Protein AF-A0A8H5D619-F1 (afdb_monomer_lite)

Sequence (284 aa):
MLYKNPACLYEPLKQSKYKNLRVGWSLVTMVLTPLPVLSTTTANYVSLPPHPTNDPPEPIDIAKCHKFIRNLEKEFNNMRAPEADLGEALVYEAKLTAAAIGGQAPNVTQAIVQQVMNAINQNMRGFEERIGERIIESERRTGERIGRLEGRVGGIEERIGERISRVERRITVIEGKVNEIQGDIRSLKDSMFQTERTAAALYNKAQGDGPEVRLKVVRFPDGGDPTAPPHNLPPLISLETIRGLNDRDKQSYVANYYPDAPRPPVLERDKLIAQAIGAPPYSL

Structure (mmCIF, N/CA/C/O backbone):
data_AF-A0A8H5D619-F1
#
_entry.id   AF-A0A8H5D619-F1
#
loop_
_atom_site.group_PDB
_atom_site.id
_atom_site.type_symbol
_atom_site.label_atom_id
_atom_site.label_alt_id
_atom_site.label_comp_id
_atom_site.label_asym_id
_atom_site.label_entity_id
_atom_site.label_seq_id
_atom_site.pdbx_PDB_ins_code
_atom_site.Cartn_x
_atom_site.Cartn_y
_atom_site.Cartn_z
_atom_site.occupancy
_atom_site.B_iso_or_equiv
_atom_site.auth_seq_id
_atom_site.auth_comp_id
_atom_site.auth_asym_id
_atom_site.auth_atom_id
_atom_site.pdbx_PDB_model_num
ATOM 1 N N . MET A 1 1 ? 19.836 2.844 -6.318 1.00 43.72 1 MET A N 1
ATOM 2 C CA . MET A 1 1 ? 20.421 2.049 -7.419 1.00 43.72 1 MET A CA 1
ATOM 3 C C . MET A 1 1 ? 21.098 3.013 -8.375 1.00 43.72 1 MET A C 1
ATOM 5 O O . MET A 1 1 ? 20.430 3.869 -8.934 1.00 43.72 1 MET A O 1
ATOM 9 N N . LEU A 1 2 ? 22.427 2.951 -8.442 1.00 38.75 2 LEU A N 1
ATOM 10 C CA . LEU A 1 2 ? 23.280 3.868 -9.197 1.00 38.75 2 LEU A CA 1
ATOM 11 C C . LEU A 1 2 ? 23.309 3.449 -10.672 1.00 38.75 2 LEU A C 1
ATOM 13 O O . LEU A 1 2 ? 23.833 2.382 -10.989 1.00 38.75 2 LEU A O 1
ATOM 17 N N . TYR A 1 3 ? 22.773 4.281 -11.565 1.00 36.47 3 TYR A N 1
ATOM 18 C CA . TYR A 1 3 ? 22.974 4.127 -13.005 1.00 36.47 3 TYR A CA 1
ATOM 19 C C . TYR A 1 3 ? 24.393 4.590 -13.357 1.00 36.47 3 TYR A C 1
ATOM 21 O O . TYR A 1 3 ? 24.690 5.784 -13.371 1.00 36.47 3 TYR A O 1
ATOM 29 N N . LYS A 1 4 ? 25.290 3.631 -13.611 1.00 44.50 4 LYS A N 1
ATOM 30 C CA . LYS A 1 4 ? 26.581 3.889 -14.256 1.00 44.50 4 LYS A CA 1
ATOM 31 C C . LYS A 1 4 ? 26.340 4.098 -15.749 1.00 44.50 4 LYS A C 1
ATOM 33 O O . LYS A 1 4 ? 25.863 3.202 -16.434 1.00 44.50 4 LYS A O 1
ATOM 38 N N . ASN A 1 5 ? 26.680 5.294 -16.205 1.00 44.03 5 ASN A N 1
ATOM 39 C CA . ASN A 1 5 ? 26.682 5.737 -17.591 1.00 44.03 5 ASN A CA 1
ATOM 40 C C . ASN A 1 5 ? 27.826 5.049 -18.371 1.00 44.03 5 ASN A C 1
ATOM 42 O O . ASN A 1 5 ? 28.980 5.204 -17.960 1.00 44.03 5 ASN A O 1
ATOM 46 N N . PRO A 1 6 ? 27.568 4.295 -19.457 1.00 59.91 6 PRO A N 1
ATOM 47 C CA . PRO A 1 6 ? 28.617 3.756 -20.306 1.00 59.91 6 PRO A CA 1
ATOM 48 C C . PRO A 1 6 ? 28.542 4.398 -21.695 1.00 59.91 6 PRO A C 1
ATOM 50 O O . PRO A 1 6 ? 27.700 4.000 -22.488 1.00 59.91 6 PRO A O 1
ATOM 53 N N . ALA A 1 7 ? 29.413 5.363 -21.999 1.00 43.16 7 ALA A N 1
ATOM 54 C CA . ALA A 1 7 ? 29.982 5.562 -23.342 1.00 43.16 7 ALA A CA 1
ATOM 55 C C . ALA A 1 7 ? 30.704 6.907 -23.451 1.00 43.16 7 ALA A C 1
ATOM 57 O O . ALA A 1 7 ? 30.120 7.958 -23.214 1.00 43.16 7 ALA A O 1
ATOM 58 N N . CYS A 1 8 ? 31.971 6.848 -23.859 1.00 40.03 8 CYS A N 1
ATOM 59 C CA . CYS A 1 8 ? 32.469 7.489 -25.081 1.00 40.03 8 CYS A CA 1
ATOM 60 C C . CYS A 1 8 ? 33.979 7.229 -25.167 1.00 40.03 8 CYS A C 1
ATOM 62 O O . CYS A 1 8 ? 34.799 8.082 -24.843 1.00 40.03 8 CYS A O 1
ATOM 64 N N . LEU A 1 9 ? 34.347 6.013 -25.579 1.00 38.38 9 LEU A N 1
ATOM 65 C CA . LEU A 1 9 ? 35.696 5.717 -26.058 1.00 38.38 9 LEU A CA 1
ATOM 66 C C . LEU A 1 9 ? 35.708 5.970 -27.568 1.00 38.38 9 LEU A C 1
ATOM 68 O O . LEU A 1 9 ? 35.460 5.068 -28.361 1.00 38.38 9 LEU A O 1
ATOM 72 N N . TYR A 1 10 ? 35.937 7.224 -27.949 1.00 38.81 10 TYR A N 1
ATOM 73 C CA . TYR A 1 10 ? 36.364 7.579 -29.300 1.00 38.81 10 TYR A CA 1
ATOM 74 C C . TYR A 1 10 ? 37.896 7.608 -29.285 1.00 38.81 10 TYR A C 1
ATOM 76 O O . TYR A 1 10 ? 38.501 8.578 -28.830 1.00 38.81 10 TYR A O 1
ATOM 84 N N . GLU A 1 11 ? 38.535 6.529 -29.733 1.00 40.50 11 GLU A N 1
ATOM 85 C CA . GLU A 1 11 ? 39.957 6.570 -30.075 1.00 40.50 11 GLU A CA 1
ATOM 86 C C . GLU A 1 11 ? 40.115 7.213 -31.462 1.00 40.50 11 GLU A C 1
ATOM 88 O O . GLU A 1 11 ? 39.504 6.748 -32.427 1.00 40.50 11 GLU A O 1
ATOM 93 N N . PRO A 1 12 ? 40.926 8.274 -31.614 1.00 41.91 12 PRO A N 1
ATOM 94 C CA . PRO A 1 12 ? 41.220 8.821 -32.926 1.00 41.91 12 PRO A CA 1
ATOM 95 C C . PRO A 1 12 ? 42.150 7.866 -33.681 1.00 41.91 12 PRO A C 1
ATOM 97 O O . PRO A 1 12 ? 43.283 7.605 -33.264 1.00 41.91 12 PRO A O 1
ATOM 100 N N . LEU A 1 13 ? 41.680 7.370 -34.827 1.00 40.53 13 LEU A N 1
ATOM 101 C CA . LEU A 1 13 ? 42.497 6.643 -35.795 1.00 40.53 13 LEU A CA 1
ATOM 102 C C . LEU A 1 13 ? 43.698 7.509 -36.196 1.00 40.53 13 LEU A C 1
ATOM 104 O O . LEU A 1 13 ? 43.568 8.539 -36.860 1.00 40.53 13 LEU A O 1
ATOM 108 N N . LYS A 1 14 ? 44.891 7.081 -35.775 1.00 43.88 14 LYS A N 1
ATOM 109 C CA . LYS A 1 14 ? 46.164 7.691 -36.160 1.00 43.88 14 LYS A CA 1
ATOM 110 C C . LYS A 1 14 ? 46.314 7.610 -37.680 1.00 43.88 14 LYS A C 1
ATOM 112 O O . LYS A 1 14 ? 46.453 6.523 -38.236 1.00 43.88 14 LYS A O 1
ATOM 117 N N . GLN A 1 15 ? 46.335 8.770 -38.338 1.00 48.50 15 GLN A N 1
ATOM 118 C CA . GLN A 1 15 ? 46.753 8.924 -39.732 1.00 48.50 15 GLN A CA 1
ATOM 119 C C . GLN A 1 15 ? 48.199 8.427 -39.887 1.00 48.50 15 GLN A C 1
ATOM 121 O O . GLN A 1 15 ? 49.166 9.130 -39.589 1.00 48.50 15 GLN A O 1
ATOM 126 N N . SER A 1 16 ? 48.346 7.174 -40.313 1.00 44.38 16 SER A N 1
ATOM 127 C CA . SER A 1 16 ? 49.634 6.530 -40.540 1.00 44.38 16 SER A CA 1
ATOM 128 C C . SER A 1 16 ? 50.148 6.818 -41.951 1.00 44.38 16 SER A C 1
ATOM 130 O O . SER A 1 16 ? 49.548 6.421 -42.946 1.00 44.38 16 SER A O 1
ATOM 132 N N . LYS A 1 17 ? 51.273 7.541 -41.995 1.00 48.84 17 LYS A N 1
ATOM 133 C CA . LYS A 1 17 ? 52.429 7.394 -42.899 1.00 48.84 17 LYS A CA 1
ATOM 134 C C . LYS A 1 17 ? 52.212 6.619 -44.214 1.00 48.84 17 LYS A C 1
ATOM 136 O O . LYS A 1 17 ? 52.671 5.492 -44.343 1.00 48.84 17 LYS A O 1
ATOM 141 N N . TYR A 1 18 ? 51.718 7.292 -45.249 1.00 43.34 18 TYR A N 1
ATOM 142 C CA . TYR A 1 18 ? 52.013 6.913 -46.639 1.00 43.34 18 TYR A CA 1
ATOM 143 C C . TYR A 1 18 ? 52.327 8.165 -47.459 1.00 43.34 18 TYR A C 1
ATOM 145 O O . TYR A 1 18 ? 51.541 8.623 -48.281 1.00 43.34 18 TYR A O 1
ATOM 153 N N . LYS A 1 19 ? 53.490 8.768 -47.200 1.00 49.69 19 LYS A N 1
ATOM 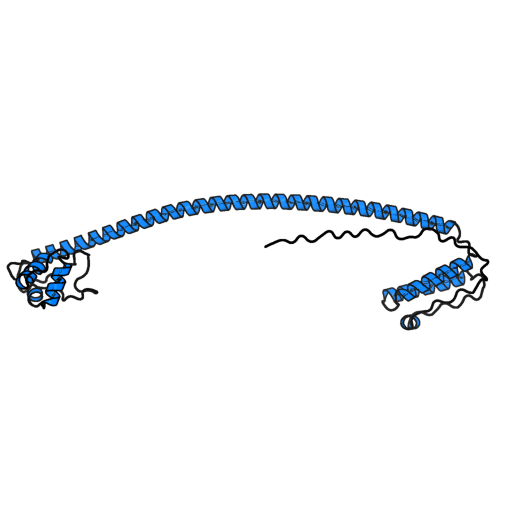154 C CA . LYS A 1 19 ? 54.107 9.724 -48.123 1.00 49.69 19 LYS A CA 1
ATOM 155 C C . LYS A 1 19 ? 55.402 9.104 -48.634 1.00 49.69 19 LYS A C 1
ATOM 157 O O . LYS A 1 19 ? 56.294 8.820 -47.842 1.00 49.69 19 LYS A O 1
ATOM 162 N N . ASN A 1 20 ? 55.468 8.969 -49.958 1.00 46.25 20 ASN A N 1
ATOM 163 C CA . ASN A 1 20 ? 56.636 8.658 -50.786 1.00 46.25 20 ASN A CA 1
ATOM 164 C C . ASN A 1 20 ? 56.963 7.168 -51.002 1.00 46.25 20 ASN A C 1
ATOM 166 O O . ASN A 1 20 ? 57.972 6.672 -50.514 1.00 46.25 20 ASN A O 1
ATOM 170 N N . LEU A 1 21 ? 56.193 6.496 -51.867 1.00 40.41 21 LEU A N 1
ATOM 171 C CA . LEU A 1 21 ? 56.759 5.469 -52.751 1.00 40.41 21 LEU A CA 1
ATOM 172 C C . LEU A 1 21 ? 56.908 6.066 -54.158 1.00 40.41 21 LEU A C 1
ATOM 174 O O . LEU A 1 21 ? 55.943 6.163 -54.912 1.00 40.41 21 LEU A O 1
ATOM 178 N N . ARG A 1 22 ? 58.128 6.487 -54.510 1.00 41.19 22 ARG A N 1
ATOM 179 C CA . ARG A 1 22 ? 58.529 6.644 -55.915 1.00 41.19 22 ARG A CA 1
ATOM 180 C C . ARG A 1 22 ? 58.837 5.248 -56.444 1.00 41.19 22 ARG A C 1
ATOM 182 O O . ARG A 1 22 ? 59.830 4.651 -56.043 1.00 41.19 22 ARG A O 1
ATOM 189 N N . VAL A 1 23 ? 57.986 4.739 -57.326 1.00 41.69 23 VAL A N 1
ATOM 190 C CA . VAL A 1 23 ? 58.235 3.487 -58.043 1.00 41.69 23 VAL A CA 1
ATOM 191 C C . VAL A 1 23 ? 59.214 3.803 -59.174 1.00 41.69 23 VAL A C 1
ATOM 193 O O . VAL A 1 23 ? 58.876 4.537 -60.100 1.00 41.69 23 VAL A O 1
ATOM 196 N N . GLY A 1 24 ? 60.454 3.326 -59.063 1.00 38.44 24 GLY A N 1
ATOM 197 C CA . GLY A 1 24 ? 61.413 3.343 -60.165 1.00 38.44 24 GLY A CA 1
ATOM 198 C C . GLY A 1 24 ? 61.039 2.256 -61.168 1.00 38.44 24 GLY A C 1
ATOM 199 O O . GLY A 1 24 ? 61.015 1.081 -60.814 1.00 38.44 24 GLY A O 1
ATOM 200 N N . TRP A 1 25 ? 60.724 2.642 -62.403 1.00 37.50 25 TRP A N 1
ATOM 201 C CA . TRP A 1 25 ? 60.449 1.710 -63.495 1.00 37.50 25 TRP A CA 1
ATOM 202 C C . TRP A 1 25 ? 61.791 1.249 -64.069 1.00 37.50 25 TRP A C 1
ATOM 204 O O . TRP A 1 25 ? 62.353 1.888 -64.954 1.00 37.50 25 TRP A O 1
ATOM 214 N N . SER A 1 26 ? 62.352 0.182 -63.500 1.00 38.41 26 SER A N 1
ATOM 215 C CA . SER A 1 26 ? 63.452 -0.550 -64.135 1.00 38.41 26 SER A CA 1
ATOM 216 C C . SER A 1 26 ? 62.879 -1.386 -65.283 1.00 38.41 26 SER A C 1
ATOM 218 O O . SER A 1 26 ? 61.757 -1.873 -65.164 1.00 38.41 26 SER A O 1
ATOM 220 N N . LEU A 1 27 ? 63.616 -1.546 -66.385 1.00 44.09 27 LEU A N 1
ATOM 221 C CA . LEU A 1 27 ? 63.239 -2.406 -67.514 1.00 44.09 27 LEU A CA 1
ATOM 222 C C . LEU A 1 27 ? 63.022 -3.845 -67.012 1.00 44.09 27 LEU A C 1
ATOM 224 O O . LEU A 1 27 ? 63.978 -4.579 -66.763 1.00 44.09 27 LEU A O 1
ATOM 228 N N . VAL A 1 28 ? 61.756 -4.217 -66.809 1.00 43.09 28 VAL A N 1
ATOM 229 C CA . VAL A 1 28 ? 61.340 -5.545 -66.354 1.00 43.09 28 VAL A CA 1
ATOM 230 C C . VAL A 1 28 ? 61.446 -6.501 -67.536 1.00 43.09 28 VAL A C 1
ATOM 232 O O . VAL A 1 28 ? 60.761 -6.342 -68.542 1.00 43.09 28 VAL A O 1
ATOM 235 N N . THR A 1 29 ? 62.308 -7.504 -67.406 1.00 49.28 29 THR A N 1
ATOM 236 C CA . THR A 1 29 ? 62.248 -8.726 -68.210 1.00 49.28 29 THR A CA 1
ATOM 237 C C . THR A 1 29 ? 60.855 -9.327 -68.010 1.00 49.28 29 THR A C 1
ATOM 239 O O . THR A 1 29 ? 60.492 -9.650 -66.880 1.00 49.28 29 THR A O 1
ATOM 242 N N . MET A 1 30 ? 60.041 -9.392 -69.069 1.00 48.78 30 MET A N 1
ATOM 243 C CA . MET A 1 30 ? 58.664 -9.896 -69.007 1.00 48.78 30 MET A CA 1
ATOM 244 C C . MET A 1 30 ? 58.676 -11.378 -68.615 1.00 48.78 30 MET A C 1
ATOM 246 O O . MET A 1 30 ? 59.002 -12.253 -69.409 1.00 48.78 30 MET A O 1
ATOM 250 N N . VAL A 1 31 ? 58.387 -11.653 -67.343 1.00 60.06 31 VAL A N 1
ATOM 251 C CA . VAL A 1 31 ? 58.200 -13.009 -66.826 1.00 60.06 31 VAL A CA 1
ATOM 252 C C . VAL A 1 31 ? 56.726 -13.362 -66.996 1.00 60.06 31 VAL A C 1
ATOM 254 O O . VAL A 1 31 ? 55.858 -12.615 -66.539 1.00 60.06 31 VAL A O 1
ATOM 257 N N . LEU A 1 32 ? 56.459 -14.501 -67.642 1.00 71.25 32 LEU A N 1
ATOM 258 C CA . LEU A 1 32 ? 55.140 -15.133 -67.738 1.00 71.25 32 LEU A CA 1
ATOM 259 C C . LEU A 1 32 ? 54.402 -15.054 -66.390 1.00 71.25 32 LEU A C 1
ATOM 261 O O . LEU A 1 32 ? 54.955 -15.403 -65.345 1.00 71.25 32 LEU A O 1
ATOM 265 N N . THR A 1 33 ? 53.162 -14.560 -66.407 1.00 75.94 33 THR A N 1
ATOM 266 C CA . THR A 1 33 ? 52.365 -14.380 -65.187 1.00 75.94 33 THR A CA 1
ATOM 267 C C . THR A 1 33 ? 52.064 -15.745 -64.558 1.00 75.94 33 THR A C 1
ATOM 269 O O . THR A 1 33 ? 51.400 -16.564 -65.195 1.00 75.94 33 THR A O 1
ATOM 272 N N . PRO A 1 34 ? 52.537 -16.026 -63.327 1.00 84.25 34 PRO A N 1
ATOM 273 C CA . PRO A 1 34 ? 52.343 -17.335 -62.716 1.00 84.25 34 PRO A CA 1
ATOM 274 C C . PRO A 1 34 ? 50.857 -17.584 -62.445 1.00 84.25 34 PRO A C 1
ATOM 276 O O . PRO A 1 34 ? 50.138 -16.666 -62.040 1.00 84.25 34 PRO A O 1
ATOM 279 N N . LEU A 1 35 ? 50.417 -18.828 -62.656 1.00 87.44 35 LEU A N 1
ATOM 280 C CA . LEU A 1 35 ? 49.060 -19.275 -62.333 1.00 87.44 35 LEU A CA 1
ATOM 281 C C . LEU A 1 35 ? 48.750 -19.086 -60.834 1.00 87.44 35 LEU A C 1
ATOM 283 O O . LEU A 1 35 ? 49.660 -19.209 -60.009 1.00 87.44 35 LEU A O 1
ATOM 287 N N . PRO A 1 36 ? 47.481 -18.814 -60.473 1.00 87.25 36 PRO A N 1
ATOM 288 C CA . PRO A 1 36 ? 47.075 -18.688 -59.077 1.00 87.25 36 PRO A CA 1
ATOM 289 C C . PRO A 1 36 ? 47.203 -20.034 -58.355 1.00 87.25 36 PRO A C 1
ATOM 291 O O . PRO A 1 36 ?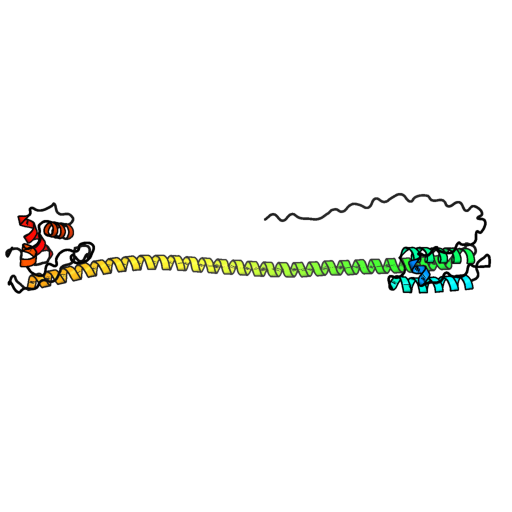 46.992 -21.093 -58.958 1.00 87.25 36 PRO A O 1
ATOM 294 N N . VAL A 1 37 ? 47.536 -20.001 -57.064 1.00 88.62 37 VAL A N 1
ATOM 295 C CA . VAL A 1 37 ? 47.690 -21.212 -56.255 1.00 88.62 37 VAL A CA 1
ATOM 296 C C . VAL A 1 37 ? 46.394 -21.432 -55.493 1.00 88.62 37 VAL A C 1
ATOM 298 O O . VAL A 1 37 ? 46.114 -20.782 -54.496 1.00 88.62 37 VAL A O 1
ATOM 301 N N . LEU A 1 38 ? 45.581 -22.370 -55.968 1.00 84.25 38 LEU A N 1
ATOM 302 C CA . LEU A 1 38 ? 44.322 -22.691 -55.303 1.00 84.25 38 LEU A CA 1
ATOM 303 C C . LEU A 1 38 ? 44.537 -23.617 -54.111 1.00 84.25 38 LEU A C 1
ATOM 305 O O . LEU A 1 38 ? 45.364 -24.533 -54.154 1.00 84.25 38 LEU A O 1
ATOM 309 N N . SER A 1 39 ? 43.714 -23.440 -53.079 1.00 87.50 39 SER A N 1
ATOM 310 C CA . SER A 1 39 ? 43.608 -24.423 -52.009 1.00 87.50 39 SER A CA 1
ATOM 311 C C . SER A 1 39 ? 43.135 -25.785 -52.540 1.00 87.50 39 SER A C 1
ATOM 313 O O . SER A 1 39 ? 42.400 -25.893 -53.528 1.00 87.50 39 SER A O 1
ATOM 315 N N . THR A 1 40 ? 43.526 -26.858 -51.850 1.00 84.81 40 THR A N 1
ATOM 316 C CA . THR A 1 40 ? 43.149 -28.239 -52.203 1.00 84.81 40 THR A CA 1
ATOM 317 C C . THR A 1 40 ? 41.637 -28.456 -52.201 1.00 84.81 40 THR A C 1
ATOM 319 O O . THR A 1 40 ? 41.129 -29.249 -52.990 1.00 84.81 40 THR A O 1
ATOM 322 N N . THR A 1 41 ? 40.907 -27.729 -51.354 1.00 84.12 41 THR A N 1
ATOM 323 C CA . THR A 1 41 ? 39.442 -27.758 -51.308 1.00 84.12 41 THR A CA 1
ATOM 324 C C . THR A 1 41 ? 38.842 -27.223 -52.605 1.00 84.12 41 THR A C 1
ATOM 326 O O . THR A 1 41 ? 38.003 -27.892 -53.204 1.00 84.12 41 THR A O 1
ATOM 329 N N . THR A 1 42 ? 39.312 -26.068 -53.075 1.00 87.50 42 THR A N 1
ATOM 330 C CA . THR A 1 42 ? 38.820 -25.408 -54.292 1.00 87.50 42 THR A CA 1
ATOM 331 C C . THR A 1 42 ? 39.201 -26.164 -55.562 1.00 87.50 42 THR A C 1
ATOM 333 O O . THR A 1 42 ? 38.395 -26.258 -56.490 1.00 87.50 42 THR A O 1
ATOM 336 N N . ALA A 1 43 ? 40.397 -26.761 -55.592 1.00 87.75 43 ALA A N 1
ATOM 337 C CA . ALA A 1 43 ? 40.904 -27.511 -56.742 1.00 87.75 43 ALA A CA 1
ATOM 338 C C . ALA A 1 43 ? 40.012 -28.706 -57.144 1.00 87.75 43 ALA A C 1
ATOM 340 O O . ALA A 1 43 ? 40.029 -29.123 -58.300 1.00 87.75 43 ALA A O 1
ATOM 341 N N . ASN A 1 44 ? 39.195 -29.230 -56.221 1.00 89.56 44 ASN A N 1
ATOM 342 C CA . ASN A 1 44 ? 38.239 -30.307 -56.506 1.00 89.56 44 ASN A CA 1
ATOM 343 C C . ASN A 1 44 ? 37.011 -29.847 -57.309 1.00 89.56 44 ASN A C 1
ATOM 345 O O . ASN A 1 44 ? 36.321 -30.679 -57.896 1.00 89.56 44 ASN A O 1
ATOM 349 N N . TYR A 1 45 ? 36.717 -28.545 -57.322 1.00 88.31 45 TYR A N 1
ATOM 350 C CA . TYR A 1 45 ? 35.488 -27.991 -57.900 1.00 88.31 45 TYR A CA 1
ATOM 351 C C . TYR A 1 45 ? 35.749 -27.036 -59.063 1.00 88.31 45 TYR A C 1
ATOM 353 O O . TYR A 1 45 ? 34.900 -26.894 -59.944 1.00 88.31 45 TYR A O 1
ATOM 361 N N . VAL A 1 46 ? 36.918 -26.390 -59.091 1.00 92.38 46 VAL A N 1
ATOM 362 C CA . VAL A 1 46 ? 37.272 -25.399 -60.108 1.00 92.38 46 VAL A CA 1
ATOM 363 C C . VAL A 1 46 ? 38.611 -25.764 -60.741 1.00 92.38 46 VAL A C 1
ATOM 365 O O . VAL A 1 46 ? 39.638 -25.827 -60.071 1.00 92.38 46 VAL A O 1
ATOM 368 N N . SER A 1 47 ? 38.608 -25.987 -62.056 1.00 93.06 47 SER A N 1
ATOM 369 C CA . SER A 1 47 ? 39.831 -26.236 -62.822 1.00 93.06 47 SER A CA 1
ATOM 370 C C . SER A 1 47 ? 40.563 -24.931 -63.128 1.00 93.06 47 SER A C 1
ATOM 372 O O . SER A 1 47 ? 39.941 -23.957 -63.561 1.00 93.06 47 SER A O 1
ATOM 374 N N . LEU A 1 48 ? 41.886 -24.935 -62.950 1.00 90.69 48 LEU A N 1
ATOM 375 C CA . LEU A 1 48 ? 42.747 -23.815 -63.328 1.00 90.69 48 LEU A CA 1
ATOM 376 C C . LEU A 1 48 ? 42.653 -23.531 -64.838 1.00 90.69 48 LEU A C 1
ATOM 378 O O . LEU A 1 48 ? 42.543 -24.470 -65.636 1.00 90.69 48 LEU A O 1
ATOM 382 N N . PRO A 1 49 ? 42.712 -22.253 -65.255 1.00 90.44 49 PRO A N 1
ATOM 383 C CA . PRO A 1 49 ? 42.799 -21.916 -66.666 1.00 90.44 49 PRO A CA 1
ATOM 384 C C . PRO A 1 49 ? 44.141 -22.408 -67.242 1.00 90.44 49 PRO A C 1
ATOM 386 O O . PRO A 1 49 ? 45.136 -22.480 -66.515 1.00 90.44 49 PRO A O 1
ATOM 389 N N . PRO A 1 50 ? 44.200 -22.752 -68.541 1.00 89.00 50 PRO A N 1
ATOM 390 C CA . PRO A 1 50 ? 45.461 -23.111 -69.178 1.00 89.00 50 PRO A CA 1
ATOM 391 C C . PRO A 1 50 ? 46.423 -21.919 -69.149 1.00 89.00 50 PRO A C 1
ATOM 393 O O . PRO A 1 50 ? 45.996 -20.772 -69.291 1.00 89.00 50 PRO A O 1
ATOM 396 N N . HIS A 1 51 ? 47.717 -22.201 -68.991 1.00 87.38 51 HIS A N 1
ATOM 397 C CA . HIS A 1 51 ? 48.743 -21.165 -69.027 1.00 87.38 51 HIS A CA 1
ATOM 398 C C . HIS A 1 51 ? 48.724 -20.461 -70.396 1.00 87.38 51 HIS A C 1
ATOM 400 O O . HIS A 1 51 ? 48.695 -21.158 -71.416 1.00 87.38 51 HIS A O 1
ATOM 406 N N . PRO A 1 52 ? 48.756 -19.116 -70.450 1.00 89.25 52 PRO A N 1
ATOM 407 C CA . PRO A 1 52 ? 48.919 -18.397 -71.708 1.00 89.25 52 PRO A CA 1
ATOM 408 C C . PRO A 1 52 ? 50.197 -18.862 -72.407 1.00 89.25 52 PRO A C 1
ATOM 410 O O . PRO A 1 52 ? 51.246 -18.973 -71.765 1.00 89.25 52 PRO A O 1
ATOM 413 N N . THR A 1 53 ? 50.104 -19.162 -73.701 1.00 86.12 53 THR A N 1
ATOM 414 C CA . THR A 1 53 ? 51.246 -19.607 -74.518 1.00 86.12 53 THR A CA 1
ATOM 415 C C . THR A 1 53 ? 51.920 -18.463 -75.270 1.00 86.12 53 THR A C 1
ATOM 417 O O . THR A 1 53 ? 53.027 -18.644 -75.768 1.00 86.12 53 THR A O 1
ATOM 420 N N . ASN A 1 54 ? 51.265 -17.302 -75.342 1.00 83.81 54 ASN A N 1
ATOM 421 C CA . ASN A 1 54 ? 51.722 -16.131 -76.084 1.00 83.81 54 ASN A CA 1
ATOM 422 C C . ASN A 1 54 ? 52.160 -15.020 -75.118 1.00 83.81 54 ASN A C 1
ATOM 424 O O . ASN A 1 54 ? 51.572 -14.859 -74.045 1.00 83.81 54 ASN A O 1
ATOM 428 N N . ASP A 1 55 ? 53.189 -14.263 -75.511 1.00 82.25 55 ASP A N 1
ATOM 429 C CA . ASP A 1 55 ? 53.670 -13.068 -74.810 1.00 82.25 55 ASP A CA 1
ATOM 430 C C . ASP A 1 55 ? 53.699 -11.883 -75.798 1.00 82.25 55 ASP A C 1
ATOM 432 O O . ASP A 1 55 ? 54.52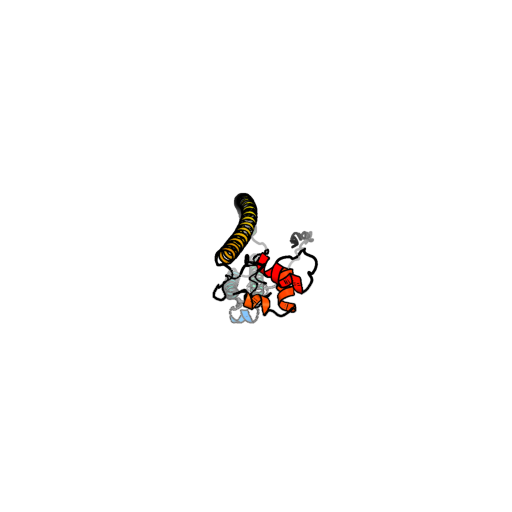4 -11.883 -76.718 1.00 82.25 55 ASP A O 1
ATOM 436 N N . PRO A 1 56 ? 52.781 -10.905 -75.686 1.00 84.94 56 PRO A N 1
ATOM 437 C CA . PRO A 1 56 ? 51.779 -10.750 -74.629 1.00 84.94 56 PRO A CA 1
ATOM 438 C C . PRO A 1 56 ? 50.622 -11.775 -74.709 1.00 84.94 56 PRO A C 1
ATOM 440 O O . PRO A 1 56 ? 50.346 -12.307 -75.788 1.00 84.94 56 PRO A O 1
ATOM 443 N N . PRO A 1 57 ? 49.911 -12.032 -73.588 1.00 87.50 57 PRO A N 1
ATOM 444 C CA . PRO A 1 57 ? 48.719 -12.881 -73.565 1.00 87.50 57 PRO A CA 1
ATOM 445 C C . PRO A 1 57 ? 47.644 -12.398 -74.541 1.00 87.50 57 PRO A C 1
ATOM 447 O O . PRO A 1 57 ? 47.419 -11.194 -74.689 1.00 87.50 57 PRO A O 1
ATOM 450 N N . GLU A 1 58 ? 46.925 -13.329 -75.165 1.00 89.31 58 GLU A N 1
ATOM 451 C CA . GLU A 1 58 ? 45.851 -12.974 -76.090 1.00 89.31 58 GLU A CA 1
ATOM 452 C C . GLU A 1 58 ? 44.542 -12.644 -75.348 1.00 89.31 58 GLU A C 1
ATOM 454 O O . GLU A 1 58 ? 44.299 -13.138 -74.242 1.00 89.31 58 GLU A O 1
ATOM 459 N N . PRO A 1 59 ? 43.612 -11.885 -75.964 1.00 87.81 59 PRO A N 1
ATOM 460 C CA . PRO A 1 59 ? 42.288 -11.631 -75.389 1.00 87.81 59 PRO A CA 1
ATOM 461 C C . PRO A 1 59 ? 41.525 -12.906 -74.994 1.00 87.81 59 PRO A C 1
ATOM 463 O O . PRO A 1 59 ? 40.733 -12.897 -74.048 1.00 87.81 59 PRO A O 1
ATOM 466 N N . ILE A 1 60 ? 41.777 -14.021 -75.692 1.00 90.81 60 ILE A N 1
ATOM 467 C CA . ILE A 1 60 ? 41.179 -15.320 -75.370 1.00 90.81 60 ILE A CA 1
ATOM 468 C C . ILE A 1 60 ? 41.644 -15.854 -74.007 1.00 90.81 60 ILE A C 1
ATOM 470 O O . ILE A 1 60 ? 40.870 -16.523 -73.322 1.00 90.81 60 ILE A O 1
ATOM 474 N N . ASP A 1 61 ? 42.866 -15.537 -73.578 1.00 90.25 61 ASP A N 1
ATOM 475 C CA . ASP A 1 61 ? 43.409 -15.968 -72.288 1.00 90.25 61 ASP A CA 1
ATOM 476 C C . ASP A 1 61 ? 42.781 -15.180 -71.132 1.00 90.25 61 ASP A C 1
ATOM 478 O O . ASP A 1 61 ? 42.418 -15.767 -70.111 1.00 90.25 61 ASP A O 1
ATOM 482 N N . ILE A 1 62 ? 42.511 -13.884 -71.335 1.00 88.00 62 ILE A N 1
ATOM 483 C CA . ILE A 1 62 ? 41.728 -13.064 -70.394 1.00 88.00 62 ILE A CA 1
ATOM 484 C C . ILE A 1 62 ? 40.301 -13.608 -70.273 1.00 88.00 62 ILE A C 1
ATOM 486 O O . ILE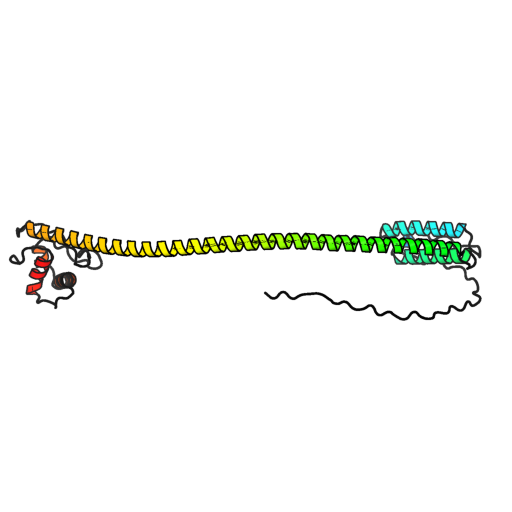 A 1 62 ? 39.798 -13.792 -69.167 1.00 88.00 62 ILE A O 1
ATOM 490 N N . ALA A 1 63 ? 39.650 -13.939 -71.393 1.00 89.31 63 ALA A N 1
ATOM 491 C CA . ALA A 1 63 ? 38.295 -14.493 -71.373 1.00 89.31 63 ALA A CA 1
ATOM 492 C C . ALA A 1 63 ? 38.219 -15.835 -70.618 1.00 89.31 63 ALA A C 1
ATOM 494 O O . ALA A 1 63 ? 37.268 -16.080 -69.867 1.00 89.31 63 ALA A O 1
ATOM 495 N N . LYS A 1 64 ? 39.232 -16.702 -70.776 1.00 92.75 64 LYS A N 1
ATOM 496 C CA . LYS A 1 64 ? 39.354 -17.950 -70.004 1.00 92.75 64 LYS A CA 1
ATOM 497 C C . LYS A 1 64 ? 39.541 -17.672 -68.510 1.00 92.75 64 LYS A C 1
ATOM 499 O O . LYS A 1 64 ? 38.891 -18.330 -67.700 1.00 92.75 64 LYS A O 1
ATOM 504 N N . CYS A 1 65 ? 40.375 -16.696 -68.152 1.00 91.38 65 CYS A N 1
ATOM 505 C CA . CYS A 1 65 ? 40.578 -16.269 -66.767 1.00 91.38 65 CYS A CA 1
ATOM 506 C C . CYS A 1 65 ? 39.282 -15.729 -66.133 1.00 91.38 65 CYS A C 1
ATOM 508 O O . CYS A 1 65 ? 38.898 -16.160 -65.047 1.00 91.38 65 CYS A O 1
ATOM 510 N N . HIS A 1 66 ? 38.531 -14.895 -66.854 1.00 92.12 66 HIS A N 1
ATOM 511 C CA . HIS A 1 66 ? 37.253 -14.365 -66.378 1.00 92.12 66 HIS A CA 1
ATOM 512 C C . HIS A 1 66 ? 36.211 -15.473 -66.145 1.00 92.12 66 HIS A C 1
ATOM 514 O O . HIS A 1 66 ? 35.490 -15.484 -65.145 1.00 92.12 66 HIS A O 1
ATOM 520 N N . LYS A 1 67 ? 36.145 -16.462 -67.051 1.00 93.25 67 LYS A N 1
ATOM 521 C CA . LYS A 1 67 ? 35.290 -17.647 -66.870 1.00 93.25 67 LYS A CA 1
ATOM 522 C C . LYS A 1 67 ? 35.695 -18.448 -65.627 1.00 93.25 67 LYS A C 1
ATOM 524 O O . LYS A 1 67 ? 34.821 -18.932 -64.910 1.00 93.25 67 LYS A O 1
ATOM 529 N N . PHE A 1 68 ? 36.996 -18.580 -65.379 1.00 94.44 68 PHE A N 1
ATOM 530 C CA . PHE A 1 68 ? 37.531 -19.215 -64.179 1.00 94.44 68 PHE A CA 1
ATOM 531 C C . PHE A 1 68 ? 37.105 -18.475 -62.900 1.00 94.44 68 PHE A C 1
ATOM 533 O O . PHE A 1 68 ? 36.570 -19.118 -61.997 1.00 94.44 68 PHE A O 1
ATOM 540 N N . ILE A 1 69 ? 37.218 -17.144 -62.856 1.00 93.94 69 ILE A N 1
ATOM 541 C CA . ILE A 1 69 ? 36.787 -16.335 -61.702 1.00 93.94 69 ILE A CA 1
ATOM 542 C C . ILE A 1 69 ? 35.293 -16.482 -61.435 1.00 93.94 69 ILE A C 1
ATOM 544 O O . ILE A 1 69 ? 34.913 -16.737 -60.300 1.00 93.94 69 ILE A O 1
ATOM 548 N N . ARG A 1 70 ? 34.432 -16.427 -62.457 1.00 95.06 70 ARG A N 1
ATOM 549 C CA . ARG A 1 70 ? 32.983 -16.620 -62.252 1.00 95.06 70 ARG A CA 1
ATOM 550 C C . ARG A 1 70 ? 32.635 -17.986 -61.666 1.00 95.06 70 ARG A C 1
ATOM 552 O O . ARG A 1 70 ? 31.724 -18.099 -60.846 1.00 95.06 70 ARG A O 1
ATOM 559 N N . ASN A 1 71 ? 33.332 -19.036 -62.099 1.00 94.81 71 ASN A N 1
ATOM 560 C CA . ASN A 1 71 ? 33.155 -20.361 -61.510 1.00 94.81 71 ASN A CA 1
ATOM 561 C C . ASN A 1 71 ? 33.602 -20.362 -60.042 1.00 94.81 71 ASN A C 1
ATOM 563 O O . ASN A 1 71 ? 32.916 -20.933 -59.198 1.00 94.81 71 ASN A O 1
ATOM 567 N N . LEU A 1 72 ? 34.704 -19.678 -59.733 1.00 94.31 72 LEU A N 1
ATOM 568 C CA . LEU A 1 72 ? 35.221 -19.551 -58.376 1.00 94.31 72 LEU A CA 1
ATOM 569 C C . LEU A 1 72 ? 34.297 -18.731 -57.460 1.00 94.31 72 LEU A C 1
ATOM 571 O O . LEU A 1 72 ? 34.043 -19.151 -56.338 1.00 94.31 72 LEU A O 1
ATOM 575 N N . GLU A 1 73 ? 33.717 -17.629 -57.940 1.00 94.75 73 GLU A N 1
ATOM 576 C CA . GLU A 1 73 ? 32.707 -16.837 -57.219 1.00 94.75 73 GLU A CA 1
ATOM 577 C C . GLU A 1 73 ? 31.459 -17.662 -56.897 1.00 94.75 73 GLU A C 1
ATOM 579 O O . GLU A 1 73 ? 30.893 -17.562 -55.807 1.00 94.75 73 GLU A O 1
ATOM 584 N N . LYS A 1 74 ? 31.020 -18.509 -57.837 1.00 95.25 74 LYS A N 1
ATOM 585 C CA . LYS A 1 74 ? 29.896 -19.420 -57.608 1.00 95.25 74 LYS A CA 1
ATOM 586 C C . LYS A 1 74 ? 30.203 -20.390 -56.467 1.00 95.25 74 LYS A C 1
ATOM 588 O O . LYS A 1 74 ? 29.356 -20.584 -55.598 1.00 95.25 74 LYS A O 1
ATOM 593 N N . GLU A 1 75 ? 31.405 -20.963 -56.437 1.00 95.81 75 GLU A N 1
ATOM 594 C CA . GLU A 1 75 ? 31.811 -21.870 -55.359 1.00 95.81 75 GLU A CA 1
ATOM 595 C C . GLU A 1 75 ? 32.093 -21.138 -54.036 1.00 95.81 75 GLU A C 1
ATOM 597 O O . GLU A 1 75 ? 31.776 -21.674 -52.974 1.00 95.81 75 GLU A O 1
ATOM 602 N N . PHE A 1 76 ? 32.582 -19.896 -54.071 1.00 93.31 76 PHE A N 1
ATOM 603 C CA . PHE A 1 76 ? 32.712 -19.033 -52.893 1.00 93.31 76 PHE A CA 1
ATOM 604 C C . PHE A 1 76 ? 31.346 -18.751 -52.250 1.00 93.31 76 PHE A C 1
ATOM 606 O O . PHE A 1 76 ? 31.170 -18.973 -51.054 1.00 93.31 76 PHE A O 1
ATOM 613 N N . ASN A 1 77 ? 30.339 -18.377 -53.046 1.00 93.75 77 ASN A N 1
ATOM 614 C CA . ASN A 1 77 ? 28.967 -18.173 -52.563 1.00 93.75 77 ASN A CA 1
ATOM 615 C C . ASN A 1 77 ? 28.338 -19.459 -51.992 1.00 93.75 77 ASN A C 1
ATOM 617 O O . ASN A 1 77 ? 27.485 -19.394 -51.109 1.00 93.75 77 ASN A O 1
ATOM 621 N N . ASN A 1 78 ? 28.786 -20.630 -52.456 1.00 94.88 78 ASN A N 1
ATOM 622 C CA . ASN A 1 78 ? 28.404 -21.935 -51.909 1.00 94.88 78 ASN A CA 1
ATOM 623 C C . ASN A 1 78 ? 29.244 -22.360 -50.685 1.00 94.88 78 ASN A C 1
ATOM 625 O O . ASN A 1 78 ? 29.098 -23.492 -50.223 1.00 94.88 78 ASN A O 1
ATOM 629 N N . MET A 1 79 ? 30.124 -21.492 -50.168 1.00 93.56 79 MET A N 1
ATOM 630 C CA . MET A 1 79 ? 31.071 -21.760 -49.073 1.00 93.56 79 MET A CA 1
ATOM 631 C C . MET A 1 79 ? 32.047 -22.920 -49.349 1.00 93.56 79 MET A C 1
ATOM 633 O O . MET A 1 79 ? 32.505 -23.592 -48.425 1.00 93.56 79 MET A O 1
ATOM 637 N N . ARG A 1 80 ? 32.360 -23.186 -50.622 1.00 94.06 80 ARG A N 1
ATOM 638 C CA . ARG A 1 80 ? 33.271 -24.263 -51.057 1.00 94.06 80 ARG A CA 1
ATOM 639 C C . ARG A 1 80 ? 34.647 -23.774 -51.497 1.00 94.06 80 ARG A C 1
ATOM 641 O O . ARG A 1 80 ? 35.549 -24.594 -51.636 1.00 94.06 80 ARG A O 1
ATOM 648 N N . ALA A 1 81 ? 34.809 -22.467 -51.678 1.00 93.31 81 ALA A N 1
ATOM 649 C CA . ALA A 1 81 ? 36.094 -21.822 -51.907 1.00 93.31 81 ALA A CA 1
ATOM 650 C C . ALA A 1 81 ? 36.352 -20.779 -50.803 1.00 93.31 81 ALA A C 1
ATOM 652 O O . ALA A 1 81 ? 35.418 -20.071 -50.421 1.00 93.31 81 ALA A O 1
ATOM 653 N N . PRO A 1 82 ? 37.579 -20.675 -50.265 1.00 92.31 82 PRO A N 1
ATOM 654 C CA . PRO A 1 82 ? 37.937 -19.635 -49.314 1.00 92.31 82 PRO A CA 1
ATOM 655 C C . PRO A 1 82 ? 38.093 -18.278 -50.015 1.00 92.31 82 PRO A C 1
ATOM 657 O O . PRO A 1 82 ? 38.442 -18.200 -51.192 1.00 92.31 82 PRO A O 1
ATOM 660 N N . GLU A 1 83 ? 37.899 -17.197 -49.259 1.00 92.88 83 GLU A N 1
ATOM 661 C CA . GLU A 1 83 ? 38.052 -15.815 -49.746 1.00 92.88 83 GLU A CA 1
ATOM 662 C C . GLU A 1 83 ? 39.454 -15.544 -50.328 1.00 92.88 83 GLU A C 1
ATOM 664 O O . GLU A 1 83 ? 39.592 -14.812 -51.307 1.00 92.88 83 GLU A O 1
ATOM 669 N N . ALA A 1 84 ? 40.491 -16.190 -49.776 1.00 91.81 84 ALA A N 1
ATOM 670 C CA . ALA A 1 84 ? 41.872 -16.068 -50.243 1.00 91.81 84 ALA A CA 1
ATOM 671 C C . ALA A 1 84 ? 42.058 -16.527 -51.702 1.00 91.81 84 ALA A C 1
ATOM 673 O O . ALA A 1 84 ? 42.719 -15.832 -52.472 1.00 91.81 84 ALA A O 1
ATOM 674 N N . ASP A 1 85 ? 41.423 -17.635 -52.104 1.00 92.44 85 ASP A N 1
ATOM 675 C CA . ASP A 1 85 ? 41.533 -18.174 -53.467 1.00 92.44 85 ASP A CA 1
ATOM 676 C C . ASP A 1 85 ? 40.887 -17.223 -54.488 1.00 92.44 85 ASP A C 1
ATOM 678 O O . ASP A 1 85 ? 41.415 -17.021 -55.584 1.00 92.44 85 ASP A O 1
ATOM 682 N N . LEU A 1 86 ? 39.759 -16.597 -54.121 1.00 91.88 86 LEU A N 1
ATOM 683 C CA . LEU A 1 86 ? 39.106 -15.582 -54.950 1.00 91.88 86 LEU A CA 1
ATOM 684 C C . LEU A 1 86 ? 39.984 -14.330 -55.085 1.00 91.88 86 LEU A C 1
ATOM 686 O O . LEU A 1 86 ? 40.138 -13.802 -56.188 1.00 91.88 86 LEU A O 1
ATOM 690 N N . GLY A 1 87 ? 40.608 -13.894 -53.986 1.00 85.12 87 GLY A N 1
ATOM 691 C CA . GLY A 1 87 ? 41.575 -12.798 -53.992 1.00 85.12 87 GLY A CA 1
ATOM 692 C C . GLY A 1 87 ? 42.766 -13.063 -54.919 1.00 85.12 87 GLY A C 1
ATOM 693 O O . GLY A 1 87 ? 43.120 -12.201 -55.725 1.00 85.12 87 GLY A O 1
ATOM 694 N N . GLU A 1 88 ? 43.353 -14.262 -54.869 1.00 88.00 88 GLU A N 1
ATOM 695 C CA . GLU A 1 88 ? 44.455 -14.645 -55.761 1.00 88.00 88 GLU A CA 1
ATOM 696 C C . GLU A 1 88 ? 44.036 -14.693 -57.234 1.00 88.00 88 GLU A C 1
ATOM 698 O O . GLU A 1 88 ? 44.769 -14.207 -58.100 1.00 88.00 88 GLU A O 1
ATOM 703 N N . ALA A 1 89 ? 42.849 -15.228 -57.530 1.00 90.19 89 ALA A N 1
ATOM 704 C CA . ALA A 1 89 ? 42.321 -15.288 -58.888 1.00 90.19 89 ALA A CA 1
ATOM 705 C C . ALA A 1 89 ? 42.108 -13.888 -59.491 1.00 90.19 89 ALA A C 1
ATOM 707 O O . ALA A 1 89 ? 42.500 -13.648 -60.634 1.00 90.19 89 ALA A O 1
ATOM 708 N N . LEU A 1 90 ? 41.566 -12.944 -58.716 1.00 87.31 90 LEU A N 1
ATOM 709 C CA . LEU A 1 90 ? 41.383 -11.550 -59.142 1.00 87.31 90 LEU A CA 1
ATOM 710 C C . LEU A 1 90 ? 42.724 -10.841 -59.384 1.00 87.31 90 LEU A C 1
ATOM 712 O O . LEU A 1 90 ? 42.883 -10.108 -60.362 1.00 87.31 90 LEU A O 1
ATOM 716 N N . VAL A 1 91 ? 43.725 -11.089 -58.531 1.00 84.12 91 VAL A N 1
ATOM 717 C CA . VAL A 1 91 ? 45.090 -10.579 -58.746 1.00 84.12 91 VAL A CA 1
ATOM 718 C C . VAL A 1 91 ? 45.697 -11.166 -60.023 1.00 84.12 91 VAL A C 1
ATOM 720 O O . VAL A 1 91 ? 46.383 -10.449 -60.757 1.00 84.12 91 VAL A O 1
ATOM 723 N N . TYR A 1 92 ? 45.451 -12.447 -60.306 1.00 88.00 92 TYR A N 1
ATOM 724 C CA . TYR A 1 92 ? 45.896 -13.096 -61.537 1.00 88.00 92 TYR A CA 1
ATOM 725 C C . TYR A 1 92 ? 45.245 -12.472 -62.782 1.00 88.00 92 TYR A C 1
ATOM 727 O O . TYR A 1 92 ? 45.971 -12.096 -63.702 1.00 88.00 92 TYR A O 1
ATOM 735 N N . GLU A 1 93 ? 43.925 -12.253 -62.795 1.00 89.81 93 GLU A N 1
ATOM 736 C CA . GLU A 1 93 ? 43.228 -11.569 -63.902 1.00 89.81 93 GLU A CA 1
ATOM 737 C C . GLU A 1 93 ? 43.757 -10.149 -64.125 1.00 89.81 93 GLU A C 1
ATOM 739 O O . GLU A 1 93 ? 44.008 -9.752 -65.267 1.00 89.81 93 GLU A O 1
ATOM 744 N N . ALA A 1 94 ? 43.998 -9.395 -63.048 1.00 80.88 94 ALA A N 1
ATOM 745 C CA . ALA A 1 94 ? 44.551 -8.047 -63.134 1.00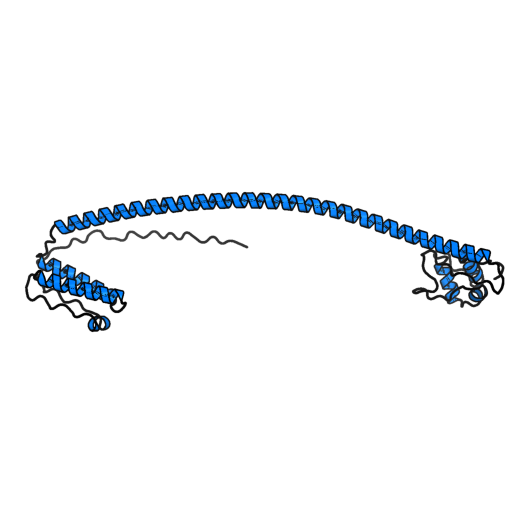 80.88 94 ALA A CA 1
ATOM 746 C C . ALA A 1 94 ? 45.959 -8.041 -63.755 1.00 80.88 94 ALA A C 1
ATOM 748 O O . ALA A 1 94 ? 46.244 -7.229 -64.638 1.00 80.88 94 ALA A O 1
ATOM 749 N N . LYS A 1 95 ? 46.832 -8.969 -63.338 1.00 83.50 95 LYS A N 1
ATOM 750 C CA . LYS A 1 95 ? 48.182 -9.126 -63.907 1.00 83.50 95 LYS A CA 1
ATOM 751 C C . LYS A 1 95 ? 48.135 -9.562 -65.370 1.00 83.50 95 LYS A C 1
ATOM 753 O O . LYS A 1 95 ? 48.880 -9.020 -66.184 1.00 83.50 95 LYS A O 1
ATOM 758 N N . LEU A 1 96 ? 47.260 -10.509 -65.705 1.00 85.31 96 LEU A N 1
ATOM 759 C CA . LEU A 1 96 ? 47.097 -11.028 -67.061 1.00 85.31 96 LEU A CA 1
ATOM 760 C C . LEU A 1 96 ? 46.596 -9.937 -68.016 1.00 85.31 96 LEU A C 1
ATOM 762 O O . LEU A 1 96 ? 47.147 -9.752 -69.098 1.00 85.31 96 LEU A O 1
ATOM 766 N N . THR A 1 97 ? 45.613 -9.155 -67.573 1.00 83.50 97 THR A N 1
ATOM 767 C CA . THR A 1 97 ? 45.076 -8.012 -68.321 1.00 83.50 97 THR A CA 1
ATOM 768 C C . THR A 1 97 ? 46.131 -6.919 -68.500 1.00 83.50 97 THR A C 1
ATOM 770 O O . THR A 1 97 ? 46.275 -6.385 -69.596 1.00 83.50 97 THR A O 1
ATOM 773 N N . ALA A 1 98 ? 46.914 -6.615 -67.457 1.00 79.44 98 ALA A N 1
ATOM 774 C CA . ALA A 1 98 ? 48.003 -5.639 -67.530 1.00 79.44 98 ALA A CA 1
ATOM 775 C C . ALA A 1 98 ? 49.128 -6.066 -68.493 1.00 79.44 98 ALA A C 1
ATOM 777 O O . ALA A 1 98 ? 49.684 -5.220 -69.196 1.00 79.44 98 ALA A O 1
ATOM 778 N N . ALA A 1 99 ? 49.445 -7.364 -68.549 1.00 83.69 99 ALA A N 1
ATOM 779 C CA . ALA A 1 99 ? 50.415 -7.916 -69.492 1.00 83.69 99 ALA A CA 1
ATOM 780 C C . ALA A 1 99 ? 49.905 -7.844 -70.944 1.00 83.69 99 ALA A C 1
ATOM 782 O O . ALA A 1 99 ? 50.636 -7.397 -71.825 1.00 83.69 99 ALA A O 1
ATOM 783 N N . ALA A 1 100 ? 48.637 -8.195 -71.185 1.00 83.94 100 ALA A N 1
ATOM 784 C CA . ALA A 1 100 ? 48.028 -8.184 -72.519 1.00 83.94 100 ALA A CA 1
ATOM 785 C C . ALA A 1 100 ? 47.988 -6.789 -73.174 1.00 83.94 100 ALA A C 1
ATOM 787 O O . ALA A 1 100 ? 48.099 -6.663 -74.390 1.00 83.94 100 ALA A O 1
ATOM 788 N N . ILE A 1 101 ? 47.859 -5.728 -72.372 1.00 78.94 101 ILE A N 1
ATOM 789 C CA . ILE A 1 101 ? 47.834 -4.329 -72.838 1.00 78.94 101 ILE A CA 1
ATOM 790 C C . ILE A 1 101 ? 49.221 -3.659 -72.830 1.00 78.94 101 ILE A C 1
ATOM 792 O O . ILE A 1 101 ? 49.321 -2.438 -72.952 1.00 78.94 101 ILE A O 1
ATOM 796 N N . GLY A 1 102 ? 50.301 -4.429 -72.653 1.00 74.44 102 GLY A N 1
ATOM 797 C CA . GLY A 1 102 ? 51.675 -3.915 -72.689 1.00 74.44 102 GLY A CA 1
ATOM 798 C C . GLY A 1 102 ? 52.021 -2.954 -71.544 1.00 74.44 102 GLY A C 1
ATOM 799 O O . GLY A 1 102 ? 52.860 -2.072 -71.711 1.00 74.44 102 GLY A O 1
ATOM 800 N N . GLY A 1 103 ? 51.360 -3.069 -70.387 1.00 64.81 103 GLY A N 1
ATOM 801 C CA . GLY A 1 103 ? 51.618 -2.220 -69.217 1.00 64.81 103 GLY A CA 1
ATOM 802 C C . GLY A 1 103 ? 51.095 -0.778 -69.313 1.00 64.81 103 GLY A C 1
ATOM 803 O O . GLY A 1 103 ? 51.152 -0.050 -68.322 1.00 64.81 103 GLY A O 1
ATOM 804 N N . GLN A 1 104 ? 50.531 -0.360 -70.451 1.00 54.84 104 GLN A N 1
ATOM 805 C CA . GLN A 1 104 ? 49.762 0.879 -70.565 1.00 54.84 104 GLN A CA 1
ATOM 806 C C . GLN A 1 104 ? 48.281 0.556 -70.378 1.00 54.84 104 GLN A C 1
ATOM 808 O O . GLN A 1 104 ? 47.567 0.246 -71.329 1.00 54.84 104 GLN A O 1
ATOM 813 N N . ALA A 1 105 ? 47.799 0.634 -69.134 1.00 53.00 105 ALA A N 1
ATOM 814 C CA . ALA A 1 105 ? 46.361 0.661 -68.891 1.00 53.00 105 ALA A CA 1
ATOM 815 C C . ALA A 1 105 ? 45.744 1.778 -69.754 1.00 53.00 105 ALA A C 1
ATOM 817 O O . ALA A 1 105 ? 46.187 2.924 -69.634 1.00 53.00 105 ALA A O 1
ATOM 818 N N . PRO A 1 106 ? 44.765 1.496 -70.635 1.00 57.50 106 PRO A N 1
ATOM 819 C CA . PRO A 1 106 ? 44.182 2.537 -71.462 1.00 57.50 106 PRO A CA 1
ATOM 820 C C . PRO A 1 106 ? 43.608 3.625 -70.550 1.00 57.50 106 PRO A C 1
ATOM 822 O O . PRO A 1 106 ? 42.889 3.334 -69.592 1.00 57.50 106 PRO A O 1
ATOM 825 N N . ASN A 1 107 ? 43.908 4.891 -70.842 1.00 59.94 107 ASN A N 1
ATOM 826 C CA . ASN A 1 107 ? 43.454 6.052 -70.060 1.00 59.94 107 ASN A CA 1
ATOM 827 C C . ASN A 1 107 ? 41.919 6.072 -69.856 1.00 59.94 107 ASN A C 1
ATOM 829 O O . ASN A 1 107 ? 41.414 6.652 -68.896 1.00 59.94 107 ASN A O 1
ATOM 833 N N . VAL A 1 108 ? 41.179 5.376 -70.727 1.00 59.38 108 VAL A N 1
ATOM 834 C CA . VAL A 1 108 ? 39.730 5.146 -70.641 1.00 59.38 108 VAL A CA 1
ATOM 835 C C . VAL A 1 108 ? 39.331 4.420 -69.345 1.00 59.38 108 VAL A C 1
ATOM 837 O O . VAL A 1 108 ? 38.347 4.796 -68.714 1.00 59.38 108 VAL A O 1
ATOM 840 N N . THR A 1 109 ? 40.114 3.438 -68.884 1.00 68.38 109 THR A N 1
ATOM 841 C CA . THR A 1 109 ? 39.830 2.679 -67.649 1.00 68.38 109 THR A CA 1
ATOM 842 C C . THR A 1 109 ? 39.924 3.553 -66.396 1.00 68.38 109 THR A C 1
ATOM 844 O O . THR A 1 109 ? 39.094 3.433 -65.500 1.00 68.38 109 THR A O 1
ATOM 847 N N . GLN A 1 110 ? 40.883 4.484 -66.342 1.00 73.94 110 GLN A N 1
ATOM 848 C CA . GLN A 1 110 ? 41.013 5.418 -65.216 1.00 73.94 110 GLN A CA 1
ATOM 849 C C . GLN A 1 110 ? 39.856 6.419 -65.171 1.00 73.94 110 GLN A C 1
ATOM 851 O O . GLN A 1 110 ? 39.325 6.695 -64.097 1.00 73.94 110 GLN A O 1
ATOM 856 N N . ALA A 1 111 ? 39.430 6.925 -66.332 1.00 74.56 111 ALA A N 1
ATOM 857 C CA . ALA A 1 111 ? 38.300 7.844 -66.421 1.00 74.56 111 ALA A CA 1
ATOM 858 C C . ALA A 1 111 ? 36.991 7.187 -65.948 1.00 74.56 111 ALA A C 1
ATOM 860 O O . ALA A 1 111 ? 36.253 7.786 -65.165 1.00 74.56 111 ALA A O 1
ATOM 861 N N . ILE A 1 112 ? 36.739 5.936 -66.353 1.00 79.38 112 ILE A N 1
ATOM 862 C CA . ILE A 1 112 ? 35.560 5.171 -65.920 1.00 79.38 112 ILE A CA 1
ATOM 863 C C . ILE A 1 112 ? 35.606 4.911 -64.409 1.00 79.38 112 ILE A C 1
ATOM 865 O O . ILE A 1 112 ? 34.621 5.166 -63.719 1.00 79.38 112 ILE A O 1
ATOM 869 N N . VAL A 1 113 ? 36.746 4.467 -63.868 1.00 82.19 113 VAL A N 1
ATOM 870 C CA . VAL A 1 113 ? 36.899 4.240 -62.419 1.00 82.19 113 VAL A CA 1
ATOM 871 C C . VAL A 1 113 ? 36.678 5.533 -61.636 1.00 82.19 113 VAL A C 1
ATOM 873 O O . VAL A 1 113 ? 35.949 5.530 -60.645 1.00 82.19 113 VAL A O 1
ATOM 876 N N . GLN A 1 114 ? 37.234 6.658 -62.093 1.00 83.81 114 GLN A N 1
ATOM 877 C CA . GLN A 1 114 ? 37.030 7.947 -61.437 1.00 83.81 114 GLN A CA 1
ATOM 878 C C . GLN A 1 114 ? 35.557 8.374 -61.468 1.00 83.81 114 GLN A C 1
ATOM 880 O O . GLN A 1 114 ? 35.040 8.873 -60.468 1.00 83.81 114 GLN A O 1
ATOM 885 N N . GLN A 1 115 ? 34.862 8.155 -62.586 1.00 84.81 115 GLN A N 1
ATOM 886 C CA . GLN A 1 115 ? 33.437 8.450 -62.709 1.00 84.81 115 GLN A CA 1
ATOM 887 C C . GLN A 1 115 ? 32.594 7.588 -61.759 1.00 84.81 115 GLN A C 1
ATOM 889 O O . GLN A 1 115 ? 31.717 8.118 -61.076 1.00 84.81 115 GLN A O 1
ATOM 894 N N . VAL A 1 116 ? 32.889 6.289 -61.662 1.00 88.88 116 VAL A N 1
ATOM 895 C CA . VAL A 1 116 ? 32.218 5.371 -60.730 1.00 88.88 116 VAL A CA 1
ATOM 896 C C . VAL A 1 116 ? 32.474 5.784 -59.283 1.00 88.88 116 VAL A C 1
ATOM 898 O O . VAL A 1 116 ? 31.525 5.901 -58.512 1.00 88.88 116 VAL A O 1
ATOM 901 N N . MET A 1 117 ? 33.719 6.089 -58.912 1.00 88.81 117 MET A N 1
ATOM 902 C CA . MET A 1 117 ? 34.050 6.540 -57.555 1.00 88.81 117 MET A CA 1
ATOM 903 C C . MET A 1 117 ? 33.357 7.858 -57.209 1.00 88.81 117 MET A C 1
ATOM 905 O O . MET A 1 117 ? 32.846 8.017 -56.103 1.00 88.81 117 MET A O 1
ATOM 909 N N . ASN A 1 118 ? 33.265 8.790 -58.160 1.00 90.69 118 ASN A N 1
ATOM 910 C CA . ASN A 1 118 ? 32.522 10.031 -57.966 1.00 90.69 118 ASN A CA 1
ATOM 911 C C . ASN A 1 118 ? 31.026 9.763 -57.733 1.00 90.69 118 ASN A C 1
ATOM 913 O O . ASN A 1 118 ? 30.452 10.343 -56.811 1.00 90.69 118 ASN A O 1
ATOM 917 N N . ALA A 1 119 ? 30.415 8.864 -58.510 1.00 91.88 119 ALA A N 1
ATOM 918 C CA . ALA A 1 119 ? 29.015 8.478 -58.340 1.00 91.88 119 ALA A CA 1
ATOM 919 C C . ALA A 1 119 ? 28.772 7.770 -56.996 1.00 91.88 119 ALA A C 1
ATOM 921 O O . ALA A 1 119 ? 27.817 8.093 -56.292 1.00 91.88 119 ALA A O 1
ATOM 922 N N . ILE A 1 120 ? 29.666 6.862 -56.589 1.00 93.69 120 ILE A N 1
ATOM 923 C CA . ILE A 1 120 ? 29.612 6.199 -55.279 1.00 93.69 120 ILE A CA 1
ATOM 924 C C . ILE A 1 120 ? 29.710 7.239 -54.160 1.00 93.69 120 ILE A C 1
ATOM 926 O O . ILE A 1 120 ? 28.868 7.251 -53.268 1.00 93.69 120 ILE A O 1
ATOM 930 N N . ASN A 1 121 ? 30.663 8.169 -54.231 1.00 93.81 121 ASN A N 1
ATOM 931 C CA . ASN A 1 121 ? 30.832 9.222 -53.226 1.00 93.81 121 ASN A CA 1
ATOM 932 C C . ASN A 1 121 ? 29.632 10.177 -53.144 1.00 93.81 121 ASN A C 1
ATOM 934 O O . ASN A 1 121 ? 29.357 10.734 -52.082 1.00 93.81 121 ASN A O 1
ATOM 938 N N . GLN A 1 122 ? 28.931 10.414 -54.254 1.00 93.44 122 GLN A N 1
ATOM 939 C CA . GLN A 1 122 ? 27.688 11.189 -54.258 1.00 93.44 122 GLN A CA 1
ATOM 940 C C . GLN A 1 122 ? 26.543 10.400 -53.616 1.00 93.44 122 GLN A C 1
ATOM 942 O O . GLN A 1 122 ? 25.851 10.924 -52.746 1.00 93.44 122 GLN A O 1
ATOM 947 N N . ASN A 1 123 ? 26.391 9.125 -53.979 1.00 94.88 123 ASN A N 1
ATOM 948 C CA . ASN A 1 123 ? 25.365 8.252 -53.413 1.00 94.88 123 ASN A CA 1
ATOM 949 C C . ASN A 1 123 ? 25.566 8.016 -51.911 1.00 94.88 123 ASN A C 1
ATOM 951 O O . ASN A 1 123 ? 24.586 8.016 -51.168 1.00 94.88 123 ASN A O 1
ATOM 955 N N . MET A 1 124 ? 26.813 7.843 -51.459 1.00 95.25 124 MET A N 1
ATOM 956 C CA . MET A 1 124 ? 27.145 7.691 -50.040 1.00 95.25 124 MET A CA 1
ATOM 957 C C . MET A 1 124 ? 26.793 8.952 -49.257 1.00 95.25 124 MET A C 1
ATOM 959 O O . MET A 1 124 ? 26.068 8.848 -48.275 1.00 95.25 124 MET A O 1
ATOM 963 N N . ARG A 1 125 ? 27.183 10.140 -49.740 1.00 94.31 125 ARG A N 1
ATOM 964 C CA . ARG A 1 125 ? 26.804 11.408 -49.095 1.00 94.31 125 ARG A CA 1
ATOM 965 C C . ARG A 1 125 ? 25.289 11.577 -48.992 1.00 94.31 125 ARG A C 1
ATOM 967 O O . ARG A 1 125 ? 24.772 11.819 -47.909 1.00 94.31 125 ARG A O 1
ATOM 974 N N . GLY A 1 126 ? 24.556 11.341 -50.081 1.00 95.38 126 GLY A N 1
ATOM 975 C CA . GLY A 1 126 ? 23.092 11.415 -50.051 1.00 95.38 126 GLY A CA 1
ATOM 976 C C . GLY A 1 126 ? 22.439 10.330 -49.181 1.00 95.38 126 GLY A C 1
ATOM 977 O O . GLY A 1 126 ? 21.316 10.483 -48.703 1.00 95.38 126 GLY A O 1
ATOM 978 N N . PHE A 1 127 ? 23.098 9.193 -48.964 1.00 96.31 127 PHE A N 1
ATOM 979 C CA . PHE A 1 127 ? 22.636 8.181 -48.018 1.00 96.31 127 PHE A CA 1
ATOM 980 C C . PHE A 1 127 ? 22.875 8.601 -46.565 1.00 96.31 127 PHE A C 1
ATOM 982 O O . PHE A 1 127 ? 21.955 8.476 -45.757 1.00 96.31 127 PHE A O 1
ATOM 989 N N . GLU A 1 128 ? 24.054 9.138 -46.254 1.00 96.88 128 GLU A N 1
ATOM 990 C CA . GLU A 1 128 ? 24.397 9.672 -44.933 1.00 96.88 128 GLU A CA 1
ATOM 991 C C . GLU A 1 128 ? 23.447 10.800 -44.522 1.00 96.88 128 GLU A C 1
ATOM 993 O O . GLU A 1 128 ? 22.901 10.760 -43.421 1.00 96.88 128 GLU A O 1
ATOM 998 N N . GLU A 1 129 ? 23.163 11.741 -45.427 1.00 97.06 129 GLU A N 1
ATOM 999 C CA . GLU A 1 129 ? 22.206 12.831 -45.197 1.00 97.06 129 GLU A CA 1
ATOM 1000 C C . GLU A 1 129 ? 20.804 12.292 -44.874 1.00 97.06 129 GLU A C 1
ATOM 1002 O O . GLU A 1 129 ? 20.229 12.629 -43.838 1.00 97.06 129 GLU A O 1
ATOM 1007 N N . ARG A 1 130 ? 20.280 11.364 -45.689 1.00 97.31 130 ARG A N 1
ATOM 1008 C CA . ARG A 1 130 ? 18.960 10.749 -45.451 1.00 97.31 130 ARG A CA 1
ATOM 1009 C C . ARG A 1 130 ? 18.893 9.975 -44.137 1.00 97.31 130 ARG A C 1
ATOM 1011 O O . ARG A 1 130 ? 17.842 9.947 -43.496 1.00 97.31 130 ARG A O 1
ATOM 1018 N N . ILE A 1 131 ? 19.971 9.294 -43.745 1.00 97.94 131 ILE A N 1
ATOM 1019 C CA . ILE A 1 131 ? 20.028 8.616 -42.446 1.00 97.94 131 ILE A CA 1
ATOM 1020 C C . ILE A 1 131 ? 20.042 9.641 -41.316 1.00 97.94 131 ILE A C 1
ATOM 1022 O O . ILE A 1 131 ? 19.271 9.479 -40.370 1.00 97.94 131 ILE A O 1
ATOM 1026 N N . GLY A 1 132 ? 20.853 10.694 -41.428 1.00 97.56 132 GLY A N 1
ATOM 1027 C CA . GLY A 1 132 ? 20.921 11.769 -40.441 1.00 97.56 132 GLY A CA 1
ATOM 1028 C C . GLY A 1 132 ? 19.553 12.402 -40.195 1.00 97.56 132 GLY A C 1
ATOM 1029 O O . GLY A 1 132 ? 19.100 12.470 -39.054 1.00 97.56 132 GLY A O 1
ATOM 1030 N N . GLU A 1 133 ? 18.835 12.753 -41.262 1.00 98.00 133 GLU A N 1
ATOM 1031 C CA . GLU A 1 133 ? 17.479 13.305 -41.171 1.00 98.00 133 GLU A CA 1
ATOM 1032 C C . GLU A 1 133 ? 16.491 12.339 -40.505 1.00 98.00 133 GLU A C 1
ATOM 1034 O O . GLU A 1 133 ? 15.709 12.736 -39.639 1.00 98.00 133 GLU A O 1
ATOM 1039 N N . ARG A 1 134 ? 16.531 11.047 -40.864 1.00 97.94 134 ARG A N 1
ATOM 1040 C CA . ARG A 1 134 ? 15.652 10.034 -40.258 1.00 97.94 134 ARG A CA 1
ATOM 1041 C C . ARG A 1 134 ? 15.941 9.819 -38.777 1.00 97.94 134 ARG A C 1
ATOM 1043 O O . ARG A 1 134 ? 14.997 9.568 -38.026 1.00 97.94 134 ARG A O 1
ATOM 1050 N N . ILE A 1 135 ? 17.206 9.895 -38.366 1.00 98.12 135 ILE A N 1
ATOM 1051 C CA . ILE A 1 135 ? 17.604 9.798 -36.958 1.00 98.12 135 ILE A CA 1
ATOM 1052 C C . ILE A 1 135 ? 17.050 10.998 -36.193 1.00 98.12 135 ILE A C 1
ATOM 1054 O O . ILE A 1 135 ? 16.295 10.792 -35.246 1.00 98.12 135 ILE A O 1
ATOM 1058 N N . ILE A 1 136 ? 17.314 12.220 -36.664 1.00 98.00 136 ILE A N 1
ATOM 1059 C CA . ILE A 1 136 ? 16.841 13.461 -36.028 1.00 98.00 136 ILE A CA 1
ATOM 1060 C C . ILE A 1 136 ? 15.315 13.450 -35.878 1.00 98.00 136 ILE A C 1
ATOM 1062 O O . ILE A 1 136 ? 14.772 13.735 -34.811 1.00 98.00 136 ILE A O 1
ATOM 1066 N N . GLU A 1 137 ? 14.598 13.067 -36.933 1.00 98.38 137 GLU A N 1
ATOM 1067 C CA . GLU A 1 137 ? 13.138 13.003 -36.912 1.00 98.38 137 GLU A CA 1
ATOM 1068 C C . GLU A 1 137 ? 12.614 11.911 -35.961 1.00 98.38 137 GLU A C 1
ATOM 1070 O O . GLU A 1 137 ? 11.613 12.107 -35.265 1.00 98.38 137 GLU A O 1
ATOM 1075 N N . SER A 1 138 ? 13.285 10.759 -35.894 1.00 98.06 138 SER A N 1
ATOM 1076 C CA . SER A 1 138 ? 12.938 9.686 -34.957 1.00 98.06 138 SER A CA 1
ATOM 1077 C C . SER A 1 138 ? 13.174 10.099 -33.502 1.00 98.06 138 SER A C 1
ATOM 1079 O O . SER A 1 138 ? 12.338 9.823 -32.634 1.00 98.06 138 SER A O 1
ATOM 1081 N N . GLU A 1 139 ? 14.283 10.783 -33.228 1.00 98.38 139 GLU A N 1
ATOM 1082 C CA . GLU A 1 139 ? 14.611 11.329 -31.911 1.00 98.38 139 GLU A CA 1
ATOM 1083 C C . GLU A 1 139 ? 13.585 12.378 -31.488 1.00 98.38 139 GLU A C 1
ATOM 1085 O O . GLU A 1 139 ? 13.028 12.276 -30.394 1.00 98.38 139 GLU A O 1
ATOM 1090 N N . ARG A 1 140 ? 13.228 13.306 -32.386 1.00 98.00 140 ARG A N 1
ATOM 1091 C CA . ARG A 1 140 ? 12.184 14.310 -32.143 1.00 98.00 140 ARG A CA 1
ATOM 1092 C C . ARG A 1 140 ? 10.846 13.661 -31.787 1.00 98.00 140 ARG A C 1
ATOM 1094 O O . ARG A 1 140 ? 10.258 13.982 -30.755 1.00 98.00 140 ARG A O 1
ATOM 1101 N N . ARG A 1 141 ? 10.378 12.693 -32.587 1.00 98.44 141 ARG A N 1
ATOM 1102 C CA . ARG A 1 141 ? 9.125 11.963 -32.308 1.00 98.44 141 ARG A CA 1
ATOM 1103 C C . ARG A 1 141 ? 9.171 11.219 -30.979 1.00 98.44 141 ARG A C 1
ATOM 1105 O O . ARG A 1 141 ? 8.157 11.135 -30.284 1.00 98.44 141 ARG A O 1
ATOM 1112 N N . THR A 1 142 ? 10.318 10.640 -30.639 1.00 98.31 142 THR A N 1
ATOM 1113 C CA . THR A 1 142 ? 10.494 9.914 -29.377 1.00 98.31 142 THR A CA 1
ATOM 1114 C C . THR A 1 142 ? 10.466 10.879 -28.196 1.00 98.31 142 THR A C 1
ATOM 1116 O O . THR A 1 142 ? 9.720 10.630 -27.251 1.00 98.31 142 THR A O 1
ATOM 1119 N N . GLY A 1 143 ? 11.150 12.021 -28.292 1.00 98.31 143 GLY A N 1
ATOM 1120 C CA . GLY A 1 143 ? 11.099 13.094 -27.297 1.00 98.31 143 GLY A CA 1
ATOM 1121 C C . GLY A 1 143 ? 9.680 13.617 -27.063 1.00 98.31 143 GLY A C 1
ATOM 1122 O O . GLY A 1 143 ? 9.226 13.691 -25.926 1.00 98.31 143 GLY A O 1
ATOM 1123 N N . GLU A 1 144 ? 8.911 13.869 -28.125 1.00 98.56 144 GLU A N 1
ATOM 1124 C CA . GLU A 1 144 ? 7.508 14.305 -28.014 1.00 98.56 144 GLU A CA 1
ATOM 1125 C C . GLU A 1 144 ? 6.593 13.250 -27.381 1.00 98.56 144 GLU A C 1
ATOM 1127 O O . GLU A 1 144 ? 5.624 13.569 -26.684 1.00 98.56 144 GLU A O 1
ATOM 1132 N N . ARG A 1 145 ? 6.850 11.965 -27.643 1.00 98.50 145 ARG A N 1
ATOM 1133 C CA . ARG A 1 145 ? 6.117 10.873 -26.989 1.00 98.50 145 ARG A CA 1
ATOM 1134 C C . ARG A 1 145 ? 6.467 10.790 -25.508 1.00 98.50 145 ARG A C 1
ATOM 1136 O O . ARG A 1 145 ? 5.548 10.618 -24.713 1.00 98.50 145 ARG A O 1
ATOM 1143 N N . ILE A 1 146 ? 7.744 10.936 -25.156 1.00 98.50 146 ILE A N 1
ATOM 1144 C CA . ILE A 1 146 ? 8.213 10.949 -23.767 1.00 98.50 146 ILE A CA 1
ATOM 1145 C C . ILE A 1 146 ? 7.577 12.117 -23.013 1.00 98.50 146 ILE A C 1
ATOM 1147 O O . ILE A 1 146 ? 6.882 11.866 -22.035 1.00 98.50 146 ILE A O 1
ATOM 1151 N N . GLY A 1 147 ? 7.659 13.348 -23.527 1.00 98.31 147 GLY A N 1
ATOM 1152 C CA . GLY A 1 147 ? 7.070 14.515 -22.858 1.00 98.31 147 GLY A CA 1
ATOM 1153 C C . GLY A 1 147 ? 5.553 14.397 -22.644 1.00 98.31 147 GLY A C 1
ATOM 1154 O O . GLY A 1 147 ? 5.028 14.753 -21.589 1.00 98.31 147 GLY A O 1
ATOM 1155 N N . ARG A 1 148 ? 4.818 13.808 -23.601 1.00 98.56 148 ARG A N 1
ATOM 1156 C CA . ARG A 1 148 ? 3.384 13.508 -23.414 1.00 98.56 148 ARG A CA 1
ATOM 1157 C C . ARG A 1 148 ? 3.131 12.455 -22.337 1.00 98.56 148 ARG A C 1
ATOM 1159 O O . ARG A 1 148 ? 2.120 12.537 -21.640 1.00 98.56 148 ARG A O 1
ATOM 1166 N N . LEU A 1 149 ? 3.985 11.439 -22.236 1.00 98.62 149 LEU A N 1
ATOM 1167 C CA . LEU A 1 149 ? 3.872 10.420 -21.194 1.00 98.62 149 LEU A CA 1
ATOM 1168 C C . LEU A 1 149 ? 4.197 11.004 -19.821 1.00 98.62 149 LEU A C 1
ATOM 1170 O O . LEU A 1 149 ? 3.427 10.769 -18.899 1.00 98.62 149 LEU A O 1
ATOM 1174 N N . GLU A 1 150 ? 5.245 11.815 -19.705 1.00 98.38 150 GLU A N 1
ATOM 1175 C CA . GLU A 1 150 ? 5.602 12.525 -18.472 1.00 98.38 150 GLU A CA 1
ATOM 1176 C C . GLU A 1 150 ? 4.450 13.411 -17.987 1.00 98.38 150 GLU A C 1
ATOM 1178 O O . GLU A 1 150 ? 4.045 13.304 -16.834 1.00 98.38 150 GLU A O 1
ATOM 1183 N N . GLY A 1 151 ? 3.822 14.187 -18.878 1.00 98.31 151 GLY A N 1
ATOM 1184 C CA . GLY A 1 151 ? 2.649 14.993 -18.517 1.00 98.31 151 GLY A CA 1
ATOM 1185 C C . GLY A 1 151 ? 1.453 14.155 -18.044 1.00 98.31 151 GLY A C 1
ATOM 1186 O O . GLY A 1 151 ? 0.775 14.510 -17.080 1.00 98.31 151 GLY A O 1
ATOM 1187 N N . ARG A 1 152 ? 1.197 13.002 -18.682 1.00 98.56 152 ARG A N 1
ATOM 1188 C CA . ARG A 1 152 ? 0.136 12.076 -18.247 1.00 98.56 152 ARG A CA 1
ATOM 1189 C C . ARG A 1 152 ? 0.446 11.439 -16.896 1.00 98.56 152 ARG A C 1
ATOM 1191 O O . ARG A 1 152 ? -0.475 11.274 -16.102 1.00 98.56 152 ARG A O 1
ATOM 1198 N N . VAL A 1 153 ? 1.700 11.057 -16.660 1.00 98.69 153 VAL A N 1
ATOM 1199 C CA . VAL A 1 153 ? 2.149 10.479 -15.389 1.00 98.69 153 VAL A CA 1
ATOM 1200 C C . VAL A 1 153 ? 2.030 11.518 -14.279 1.00 98.69 153 VAL A C 1
ATOM 1202 O O . VAL A 1 153 ? 1.365 11.226 -13.291 1.00 98.69 153 VAL A O 1
ATOM 1205 N N . GLY A 1 154 ? 2.512 12.746 -14.487 1.00 98.25 154 GLY A N 1
ATOM 1206 C CA . GLY A 1 154 ? 2.371 13.832 -13.511 1.00 98.25 154 GLY A CA 1
ATOM 1207 C C . GLY A 1 154 ? 0.909 14.119 -13.147 1.00 98.25 154 GLY A C 1
ATOM 1208 O O . GLY A 1 154 ? 0.561 14.193 -11.972 1.00 98.25 154 GLY A O 1
ATOM 1209 N N . GLY A 1 155 ? 0.007 14.162 -14.135 1.00 98.38 155 GLY A N 1
ATOM 1210 C CA . GLY A 1 155 ? -1.428 14.329 -13.865 1.00 98.38 155 GLY A CA 1
ATOM 1211 C C . GLY A 1 155 ? -2.073 13.139 -13.135 1.00 98.38 155 GLY A C 1
ATOM 1212 O O . GLY A 1 155 ? -3.058 13.303 -12.412 1.00 98.38 155 GLY A O 1
ATOM 1213 N N . ILE A 1 156 ? -1.549 11.920 -13.305 1.00 98.62 156 ILE A N 1
ATOM 1214 C CA . ILE A 1 156 ? -1.995 10.749 -12.535 1.00 98.62 156 ILE A CA 1
ATOM 1215 C C . ILE A 1 156 ? -1.492 10.839 -11.092 1.00 98.62 156 ILE A C 1
ATOM 1217 O O . ILE A 1 156 ? -2.272 10.579 -10.176 1.00 98.62 156 ILE A O 1
ATOM 1221 N N . GLU A 1 157 ? -0.229 11.212 -10.891 1.00 98.69 157 GLU A N 1
ATOM 1222 C CA . GLU A 1 157 ? 0.378 11.382 -9.568 1.00 98.69 157 GLU A CA 1
ATOM 1223 C C . GLU A 1 157 ? -0.379 12.422 -8.740 1.00 98.69 157 GLU A C 1
ATOM 1225 O O . GLU A 1 157 ? -0.765 12.132 -7.607 1.00 98.69 157 GLU A O 1
ATOM 1230 N N . GLU A 1 158 ? -0.706 13.574 -9.331 1.00 98.62 158 GLU A N 1
ATOM 1231 C CA . GLU A 1 158 ? -1.504 14.622 -8.688 1.00 98.62 158 GLU A CA 1
ATOM 1232 C C . GLU A 1 158 ? -2.886 14.101 -8.261 1.00 98.62 158 GLU A C 1
ATOM 1234 O O . GLU A 1 158 ? -3.264 14.172 -7.089 1.00 98.62 158 GLU A O 1
ATOM 1239 N N . ARG A 1 159 ? -3.621 13.465 -9.184 1.00 98.62 159 ARG A N 1
ATOM 1240 C CA . ARG A 1 159 ? -4.950 12.900 -8.896 1.00 98.62 159 ARG A CA 1
ATOM 1241 C C . ARG A 1 159 ? -4.920 11.807 -7.832 1.00 98.62 159 ARG A C 1
ATOM 1243 O O . ARG A 1 159 ? -5.892 11.644 -7.088 1.00 98.62 159 ARG A O 1
ATOM 1250 N N . ILE A 1 160 ? -3.867 10.993 -7.799 1.00 98.62 160 ILE A N 1
ATOM 1251 C CA . ILE A 1 160 ? -3.693 9.968 -6.767 1.00 98.62 160 ILE A CA 1
ATOM 1252 C C . ILE A 1 160 ? -3.416 10.639 -5.423 1.00 98.62 160 ILE A C 1
ATOM 1254 O O . ILE A 1 160 ? -4.081 10.283 -4.449 1.00 98.62 160 ILE A O 1
ATOM 1258 N N . GLY A 1 161 ? -2.534 11.642 -5.383 1.00 98.44 161 GLY A N 1
ATOM 1259 C CA . GLY A 1 161 ? -2.255 12.436 -4.187 1.00 98.44 161 GLY A CA 1
ATOM 1260 C C . GLY A 1 161 ? -3.525 13.031 -3.579 1.00 98.44 161 GLY A C 1
ATOM 1261 O O . GLY A 1 161 ? -3.838 12.779 -2.416 1.00 98.44 161 GLY A O 1
ATOM 1262 N N . GLU A 1 162 ? -4.347 13.707 -4.385 1.00 98.62 162 GLU A N 1
ATOM 1263 C CA . GLU A 1 162 ? -5.619 14.280 -3.923 1.00 98.62 162 GLU A CA 1
ATOM 1264 C C . GLU A 1 162 ? -6.595 13.231 -3.365 1.00 98.62 162 GLU A C 1
ATOM 1266 O O . GLU A 1 162 ? -7.308 13.471 -2.380 1.00 98.62 162 GLU A O 1
ATOM 1271 N N . ARG A 1 163 ? -6.668 12.057 -4.009 1.00 98.56 163 ARG A N 1
ATOM 1272 C CA . ARG A 1 163 ? -7.526 10.956 -3.553 1.00 98.56 163 ARG A CA 1
ATOM 1273 C C . ARG A 1 163 ? -7.035 10.386 -2.229 1.00 98.56 163 ARG A C 1
ATOM 1275 O O . ARG A 1 163 ? -7.879 10.133 -1.370 1.00 98.56 163 ARG A O 1
ATOM 1282 N N . ILE A 1 164 ? -5.723 10.223 -2.057 1.00 98.69 164 ILE A N 1
ATOM 1283 C CA . ILE A 1 164 ? -5.112 9.770 -0.802 1.00 98.69 164 ILE A CA 1
ATOM 1284 C C . ILE A 1 164 ? -5.457 10.754 0.318 1.00 98.69 164 ILE A C 1
ATOM 1286 O O . ILE A 1 164 ? -6.108 10.355 1.282 1.00 98.69 164 ILE A O 1
ATOM 1290 N N . SER A 1 165 ? -5.204 12.053 0.132 1.00 98.31 165 SER A N 1
ATOM 1291 C CA . SER A 1 165 ? -5.513 13.071 1.149 1.00 98.31 165 SER A CA 1
ATOM 1292 C C . SER A 1 165 ? -7.007 13.176 1.479 1.00 98.31 165 SER A C 1
ATOM 1294 O O . SER A 1 165 ? -7.403 13.596 2.569 1.00 98.31 165 SER A O 1
ATOM 1296 N N . ARG A 1 166 ? -7.895 12.828 0.540 1.00 98.62 166 ARG A N 1
ATOM 1297 C CA . ARG A 1 166 ? -9.339 12.741 0.811 1.00 98.62 166 ARG A CA 1
ATOM 1298 C C . ARG A 1 166 ? -9.688 11.516 1.652 1.00 98.62 166 ARG A C 1
ATOM 1300 O O . ARG A 1 166 ? -10.556 11.612 2.518 1.00 98.62 166 ARG A O 1
ATOM 1307 N N . VAL A 1 167 ? -9.067 10.374 1.371 1.00 98.56 167 VAL A N 1
ATOM 1308 C CA . VAL A 1 167 ? -9.284 9.133 2.122 1.00 98.56 167 VAL A CA 1
ATOM 1309 C C . VAL A 1 167 ? -8.750 9.273 3.545 1.00 98.56 167 VAL A C 1
ATOM 1311 O O . VAL A 1 167 ? -9.492 8.968 4.471 1.00 98.56 167 VAL A O 1
ATOM 1314 N N . GLU A 1 168 ? -7.555 9.830 3.730 1.00 98.56 168 GLU A N 1
ATOM 1315 C CA . GLU A 1 168 ? -6.962 10.084 5.052 1.00 98.56 168 GLU A CA 1
ATOM 1316 C C . GLU A 1 168 ? -7.882 10.931 5.937 1.00 98.56 168 GLU A C 1
ATOM 1318 O O . GLU A 1 168 ? -8.232 10.522 7.041 1.00 98.56 168 GLU A O 1
ATOM 1323 N N . ARG A 1 169 ? -8.404 12.050 5.415 1.00 98.56 169 ARG A N 1
ATOM 1324 C CA . ARG A 1 169 ? -9.375 12.880 6.151 1.00 98.56 169 ARG A CA 1
ATOM 1325 C C . ARG A 1 169 ? -10.624 12.107 6.569 1.00 98.56 169 ARG A C 1
ATOM 1327 O O . ARG A 1 169 ? -11.135 12.305 7.668 1.00 98.56 169 ARG A O 1
ATOM 1334 N N . ARG A 1 170 ? -11.145 11.240 5.695 1.00 98.50 170 ARG A N 1
ATOM 1335 C CA . ARG A 1 170 ? -12.317 10.409 6.017 1.00 98.50 170 ARG A CA 1
ATOM 1336 C C . ARG A 1 170 ? -11.992 9.377 7.092 1.00 98.50 170 ARG A C 1
ATOM 1338 O O . ARG A 1 170 ? -12.845 9.148 7.941 1.00 98.50 170 ARG A O 1
ATOM 1345 N N . ILE A 1 171 ? -10.798 8.786 7.059 1.00 98.69 171 ILE A N 1
ATOM 1346 C CA . ILE A 1 171 ? -10.327 7.841 8.079 1.00 98.69 171 ILE A CA 1
ATOM 1347 C C . ILE A 1 171 ? -10.279 8.533 9.441 1.00 98.69 171 ILE A C 1
ATOM 1349 O O . ILE A 1 171 ? -10.930 8.051 10.359 1.00 98.69 171 ILE A O 1
ATOM 1353 N N . THR A 1 172 ? -9.663 9.713 9.548 1.00 98.50 172 THR A N 1
ATOM 1354 C CA . THR A 1 172 ? -9.608 10.470 10.812 1.00 98.50 172 THR A CA 1
ATOM 1355 C C . THR A 1 172 ? -11.001 10.787 11.371 1.00 98.50 172 THR A C 1
ATOM 1357 O O . THR A 1 172 ? -11.243 10.660 12.569 1.00 98.50 172 THR A O 1
ATOM 1360 N N . VAL A 1 173 ? -11.959 11.163 10.513 1.00 98.56 173 VAL A N 1
ATOM 1361 C CA . VAL A 1 173 ? -13.350 11.403 10.944 1.00 98.56 173 VAL A CA 1
ATOM 1362 C C . VAL A 1 173 ? -14.016 10.117 11.441 1.00 98.56 173 VAL A C 1
ATOM 1364 O O . VAL A 1 173 ? -14.759 10.149 12.421 1.00 98.56 173 VAL A O 1
ATOM 1367 N N . ILE A 1 174 ? -13.777 8.986 10.773 1.00 98.62 174 ILE A N 1
ATOM 1368 C CA . ILE A 1 174 ? -14.321 7.687 11.185 1.00 98.62 174 ILE A CA 1
ATOM 1369 C C . ILE A 1 174 ? -13.715 7.252 12.521 1.00 98.62 174 ILE A C 1
ATOM 1371 O O . ILE A 1 174 ? -14.465 6.835 13.396 1.00 98.62 174 ILE A O 1
ATOM 1375 N N . GLU A 1 175 ? -12.404 7.396 12.711 1.00 98.38 175 GLU A N 1
ATOM 1376 C CA . GLU A 1 175 ? -11.726 7.097 13.979 1.00 98.38 175 GLU A CA 1
ATOM 1377 C C . GLU A 1 175 ? -12.314 7.913 15.135 1.00 98.38 175 GLU A C 1
ATOM 1379 O O . GLU A 1 175 ? -12.635 7.354 16.184 1.00 98.38 175 GLU A O 1
ATOM 1384 N N . GLY A 1 176 ? -12.550 9.213 14.919 1.00 98.31 176 GLY A N 1
ATOM 1385 C CA . GLY A 1 176 ? -13.226 10.070 15.895 1.00 98.31 176 GLY A CA 1
ATOM 1386 C C . GLY A 1 176 ? -14.612 9.543 16.281 1.00 98.31 176 GLY A C 1
ATOM 1387 O O . GLY A 1 176 ? -14.897 9.370 17.464 1.00 98.31 176 GLY A O 1
ATOM 1388 N N . LYS A 1 177 ? -15.443 9.204 15.288 1.00 98.44 177 LYS A N 1
ATOM 1389 C CA . LYS A 1 177 ? -16.789 8.651 15.523 1.00 98.44 177 LYS A CA 1
ATOM 1390 C C . LYS A 1 177 ? -16.768 7.286 16.207 1.00 98.44 177 LYS A C 1
ATOM 1392 O O . LYS A 1 177 ? -17.638 6.997 17.019 1.00 98.44 177 LYS A O 1
ATOM 1397 N N . VAL A 1 178 ? -15.799 6.430 15.888 1.00 98.62 178 VAL A N 1
ATOM 1398 C CA . VAL A 1 178 ? -15.652 5.123 16.547 1.00 98.62 178 VAL A CA 1
ATOM 1399 C C . VAL A 1 178 ? -15.318 5.308 18.026 1.00 98.62 178 VAL A C 1
ATOM 1401 O O . VAL A 1 178 ? -15.901 4.618 18.859 1.00 98.62 178 VAL A O 1
ATOM 1404 N N . ASN A 1 179 ? -14.442 6.254 18.366 1.00 98.12 179 ASN A N 1
ATOM 1405 C CA . ASN A 1 179 ? -14.117 6.557 19.761 1.00 98.12 179 ASN A CA 1
ATOM 1406 C C . ASN A 1 179 ? -15.325 7.109 20.533 1.00 98.12 179 ASN A C 1
ATOM 1408 O O . ASN A 1 179 ? -15.543 6.714 21.677 1.00 98.12 179 ASN A O 1
ATOM 1412 N N . GLU A 1 180 ? -16.127 7.969 19.901 1.00 98.25 180 GLU A N 1
ATOM 1413 C CA . GLU A 1 180 ? -17.384 8.483 20.463 1.00 98.25 180 GLU A CA 1
ATOM 1414 C C . GLU A 1 180 ? -18.373 7.342 20.745 1.00 98.25 180 GLU A C 1
ATOM 1416 O O . GLU A 1 180 ? -18.779 7.147 21.888 1.00 98.25 180 GLU A O 1
ATOM 1421 N N . ILE A 1 181 ? -18.639 6.489 19.748 1.00 98.44 181 ILE A N 1
ATOM 1422 C CA . ILE A 1 181 ? -19.522 5.319 19.892 1.00 98.44 181 ILE A CA 1
ATOM 1423 C C . ILE A 1 181 ? -19.023 4.368 20.989 1.00 98.44 181 ILE A C 1
ATOM 1425 O O . ILE A 1 181 ? -19.818 3.811 21.745 1.00 98.44 181 ILE A O 1
ATOM 1429 N N . GLN A 1 182 ? -17.709 4.156 21.103 1.00 98.31 182 GLN A N 1
ATOM 1430 C CA . GLN A 1 182 ? -17.145 3.343 22.184 1.00 98.31 182 GLN A CA 1
ATOM 1431 C C . GLN A 1 182 ? -17.393 3.959 23.564 1.00 98.31 182 GLN A C 1
ATOM 1433 O O . GLN A 1 182 ? -17.616 3.216 24.521 1.00 98.31 182 GLN A O 1
ATOM 1438 N N . GLY A 1 183 ? -17.340 5.288 23.677 1.00 98.00 183 GLY A N 1
ATOM 1439 C CA . GLY A 1 183 ? -17.723 6.013 24.886 1.00 98.00 183 GLY A CA 1
ATOM 1440 C C . GLY A 1 183 ? -19.189 5.776 25.233 1.00 98.00 183 GLY A C 1
ATOM 1441 O O . GLY A 1 183 ? -19.483 5.287 26.324 1.00 98.00 183 GLY A O 1
ATOM 1442 N N . ASP A 1 184 ? -20.081 6.005 24.272 1.00 98.12 184 ASP A N 1
ATOM 1443 C CA . ASP A 1 184 ? -21.526 5.840 24.450 1.00 98.12 184 ASP A CA 1
ATOM 1444 C C . ASP A 1 184 ? -21.901 4.412 24.863 1.00 98.12 184 ASP A C 1
ATOM 1446 O O . ASP A 1 184 ? -22.696 4.213 25.781 1.00 98.12 184 ASP A O 1
ATOM 1450 N N . ILE A 1 185 ? -21.291 3.396 24.242 1.00 98.25 185 ILE A N 1
ATOM 1451 C CA . ILE A 1 185 ? -21.522 1.988 24.594 1.00 98.25 185 ILE A CA 1
ATOM 1452 C C . ILE A 1 185 ? -21.121 1.704 26.046 1.00 98.25 185 ILE A C 1
ATOM 1454 O O . ILE A 1 185 ? -21.836 0.974 26.735 1.00 98.25 185 ILE A O 1
ATOM 1458 N N . ARG A 1 186 ? -20.001 2.261 26.531 1.00 97.06 186 ARG A N 1
ATOM 1459 C CA . ARG A 1 186 ? -19.595 2.102 27.939 1.00 97.06 186 ARG A CA 1
ATOM 1460 C C . ARG A 1 186 ? -20.623 2.747 28.866 1.00 97.06 186 ARG A C 1
ATOM 1462 O O . ARG A 1 186 ? -21.114 2.078 29.767 1.00 97.06 186 ARG A O 1
ATOM 1469 N N . SER A 1 187 ? -21.027 3.985 28.586 1.00 97.31 187 SER A N 1
ATOM 1470 C CA . SER A 1 187 ? -22.027 4.697 29.391 1.00 97.31 187 SER A CA 1
ATOM 1471 C C . SER A 1 187 ? -23.392 4.001 29.409 1.00 97.31 187 SER A C 1
ATOM 1473 O O . SER A 1 187 ? -24.035 3.920 30.459 1.00 97.31 187 SER A O 1
ATOM 1475 N N . LEU A 1 188 ? -23.837 3.457 28.272 1.00 97.50 188 LEU A N 1
ATOM 1476 C CA . LEU A 1 188 ? -25.065 2.664 28.190 1.00 97.50 188 LEU A CA 1
ATOM 1477 C C . LEU A 1 188 ? -24.957 1.378 29.008 1.00 97.50 188 LEU A C 1
ATOM 1479 O O . LEU A 1 188 ? -25.886 1.046 29.741 1.00 97.50 188 LEU A O 1
ATOM 1483 N N . LYS A 1 189 ? -23.824 0.678 28.920 1.00 95.94 189 LYS A N 1
ATOM 1484 C CA . LYS A 1 189 ? -23.574 -0.543 29.691 1.00 95.94 189 LYS A CA 1
ATOM 1485 C C . LYS A 1 189 ? -23.627 -0.270 31.196 1.00 95.94 189 LYS A C 1
ATOM 1487 O O . LYS A 1 189 ? -24.321 -0.988 31.914 1.00 95.94 189 LYS A O 1
ATOM 1492 N N . ASP A 1 190 ? -22.979 0.797 31.652 1.00 94.56 190 ASP A N 1
ATOM 1493 C CA . ASP A 1 190 ? -22.995 1.200 33.061 1.00 94.56 190 ASP A CA 1
ATOM 1494 C C . ASP A 1 190 ? -24.419 1.555 33.518 1.00 94.56 190 ASP A C 1
ATOM 1496 O O . ASP A 1 190 ? -24.879 1.102 34.567 1.00 94.56 190 ASP A O 1
ATOM 1500 N N . SER A 1 191 ? -25.164 2.293 32.688 1.00 96.75 191 SER A N 1
ATOM 1501 C CA . SER A 1 191 ? -26.560 2.660 32.965 1.00 96.75 191 SER A CA 1
ATOM 1502 C C . SER A 1 191 ? -27.479 1.436 33.051 1.00 96.75 191 SER A C 1
ATOM 1504 O O . SER A 1 191 ? -28.339 1.362 33.935 1.00 96.75 191 SER A O 1
ATOM 1506 N N . MET A 1 192 ? -27.290 0.453 32.165 1.00 96.62 192 MET A N 1
ATOM 1507 C CA . MET A 1 192 ? -28.025 -0.813 32.201 1.00 96.62 192 MET A CA 1
ATOM 1508 C C . MET A 1 192 ? -27.744 -1.579 33.491 1.00 96.62 192 MET A C 1
ATOM 1510 O O . MET A 1 192 ? -28.686 -2.020 34.146 1.00 96.62 192 MET A O 1
ATOM 1514 N N . PHE A 1 193 ? -26.480 -1.688 33.904 1.00 94.06 193 PHE A N 1
ATOM 1515 C CA . PHE A 1 193 ? -26.122 -2.378 35.143 1.00 94.06 193 PHE A CA 1
ATOM 1516 C C . PHE A 1 193 ? -26.712 -1.717 36.383 1.00 94.06 193 PHE A C 1
ATOM 1518 O O . PHE A 1 193 ? -27.245 -2.418 37.245 1.00 94.06 193 PHE A O 1
ATOM 1525 N N . GLN A 1 194 ? -26.683 -0.384 36.460 1.00 95.44 194 GLN A N 1
ATOM 1526 C CA . GLN A 1 194 ? -27.329 0.329 37.561 1.00 95.44 194 GLN A CA 1
ATOM 1527 C C . GLN A 1 194 ? -28.840 0.091 37.563 1.00 95.44 194 GLN A C 1
ATOM 1529 O O . GLN A 1 194 ? -29.413 -0.209 38.608 1.00 95.44 194 GLN A O 1
ATOM 1534 N N . THR A 1 195 ? -29.479 0.132 36.392 1.00 97.31 195 THR A N 1
ATOM 1535 C CA . THR A 1 195 ? -30.921 -0.118 36.266 1.00 97.31 195 THR A CA 1
ATOM 1536 C C . THR A 1 195 ? -31.288 -1.539 36.700 1.00 97.31 195 THR A C 1
ATOM 1538 O O . THR A 1 195 ? -32.203 -1.711 37.505 1.00 97.31 195 THR A O 1
ATOM 1541 N N . GLU A 1 196 ? -30.561 -2.558 36.227 1.00 96.62 196 GLU A N 1
ATOM 1542 C CA . GLU A 1 196 ? -30.764 -3.958 36.624 1.00 96.62 196 GLU A CA 1
ATOM 1543 C C . GLU A 1 196 ? -30.584 -4.145 38.134 1.00 96.62 196 GLU A C 1
ATOM 1545 O O . GLU A 1 196 ? -31.411 -4.785 38.789 1.00 96.62 196 GLU A O 1
ATOM 1550 N N . ARG A 1 197 ? -29.530 -3.547 38.702 1.00 96.81 197 ARG A N 1
ATOM 1551 C CA . ARG A 1 197 ? -29.246 -3.604 40.136 1.00 96.81 197 ARG A CA 1
ATOM 1552 C C . ARG A 1 197 ? -30.367 -2.968 40.954 1.00 96.81 197 ARG A C 1
ATOM 1554 O O . ARG A 1 197 ? -30.868 -3.594 41.888 1.00 96.81 197 ARG A O 1
ATOM 1561 N N . THR A 1 198 ? -30.769 -1.744 40.613 1.00 97.06 198 THR A N 1
ATOM 1562 C CA . THR A 1 198 ? -31.841 -1.025 41.310 1.00 97.06 198 THR A CA 1
ATOM 1563 C C . THR A 1 198 ? -33.165 -1.772 41.193 1.00 97.06 198 THR A C 1
ATOM 1565 O O . THR A 1 198 ? -33.861 -1.917 42.196 1.00 97.06 198 THR A O 1
ATOM 1568 N N . ALA A 1 199 ? -33.497 -2.310 40.016 1.00 98.00 199 ALA A N 1
ATOM 1569 C CA . ALA A 1 199 ? -34.712 -3.095 39.815 1.00 98.00 199 ALA A CA 1
ATOM 1570 C C . ALA A 1 199 ? -34.726 -4.372 40.674 1.00 98.00 199 ALA A C 1
ATOM 1572 O O . ALA A 1 199 ? -35.724 -4.648 41.341 1.00 98.00 199 ALA A O 1
ATOM 1573 N N . ALA A 1 200 ? -33.616 -5.119 40.719 1.00 97.88 200 ALA A N 1
ATOM 1574 C CA . ALA A 1 200 ? -33.496 -6.314 41.552 1.00 97.88 200 ALA A CA 1
ATOM 1575 C C . ALA A 1 200 ? -33.585 -5.987 43.055 1.00 97.88 200 ALA A C 1
ATOM 1577 O O . ALA A 1 200 ? -34.315 -6.655 43.786 1.00 97.88 200 ALA A O 1
ATOM 1578 N N . ALA A 1 201 ? -32.914 -4.925 43.513 1.00 97.06 201 ALA A N 1
ATOM 1579 C CA . ALA A 1 201 ? -32.966 -4.499 44.911 1.00 97.06 201 ALA A CA 1
ATOM 1580 C C . ALA A 1 201 ? -34.365 -4.006 45.326 1.00 97.06 201 ALA A C 1
ATOM 1582 O O . ALA A 1 201 ? -34.835 -4.330 46.415 1.00 97.06 201 ALA A O 1
ATOM 1583 N N . LEU A 1 202 ? -35.062 -3.259 44.460 1.00 97.19 202 LEU A N 1
ATOM 1584 C CA . LEU A 1 202 ? -36.444 -2.833 44.705 1.00 97.19 202 LEU A CA 1
ATOM 1585 C C . LEU A 1 202 ? -37.411 -4.018 44.741 1.00 97.19 202 LEU A C 1
ATOM 1587 O O . LEU A 1 202 ? -38.281 -4.058 45.609 1.00 97.19 202 LEU A O 1
ATOM 1591 N N . TYR A 1 203 ? -37.241 -4.991 43.840 1.00 97.12 203 TYR A N 1
ATOM 1592 C CA . TYR A 1 203 ? -38.014 -6.232 43.868 1.00 97.12 203 TYR A CA 1
ATOM 1593 C C . TYR A 1 203 ? -37.830 -6.954 45.206 1.00 97.12 203 TYR A C 1
ATOM 1595 O O . TYR A 1 203 ? -38.815 -7.270 45.866 1.00 97.12 203 TYR A O 1
ATOM 1603 N N . ASN A 1 204 ? -36.580 -7.150 45.636 1.00 96.25 204 ASN A N 1
ATOM 1604 C CA . ASN A 1 204 ? -36.258 -7.799 46.908 1.00 96.25 204 ASN A CA 1
ATOM 1605 C C . ASN A 1 204 ? -36.882 -7.067 48.097 1.00 96.25 204 ASN A C 1
ATOM 1607 O O . ASN A 1 204 ? -37.472 -7.699 48.969 1.00 96.25 204 ASN A O 1
ATOM 1611 N N . LYS A 1 205 ? -36.828 -5.733 48.088 1.00 95.19 205 LYS A N 1
ATOM 1612 C CA . LYS A 1 205 ? -37.426 -4.890 49.126 1.00 95.19 205 LYS A CA 1
ATOM 1613 C C . LYS A 1 205 ? -38.945 -5.040 49.217 1.00 95.19 205 LYS A C 1
ATOM 1615 O O . LYS A 1 205 ? -39.501 -4.923 50.304 1.00 95.19 205 LYS A O 1
ATOM 1620 N N . ALA A 1 206 ? -39.615 -5.281 48.091 1.00 95.25 206 ALA A N 1
ATOM 1621 C CA . ALA A 1 206 ? -41.070 -5.383 48.025 1.00 95.25 206 ALA A CA 1
ATOM 1622 C C . ALA A 1 206 ? -41.626 -6.743 48.487 1.00 95.25 206 ALA A C 1
ATOM 1624 O O . ALA A 1 206 ? -42.810 -6.822 48.801 1.00 95.25 206 ALA A O 1
ATOM 1625 N N . GLN A 1 207 ? -40.814 -7.805 48.526 1.00 92.56 207 GLN A N 1
ATOM 1626 C CA . GLN A 1 207 ? -41.298 -9.163 48.819 1.00 92.56 207 GLN A CA 1
ATOM 1627 C C . GLN A 1 207 ? -41.514 -9.457 50.321 1.00 92.56 207 GLN A C 1
ATOM 1629 O O . GLN A 1 207 ? -42.152 -10.454 50.649 1.00 92.56 207 GLN A O 1
ATOM 1634 N N . GLY A 1 208 ? -41.039 -8.604 51.238 1.00 86.31 208 GLY A N 1
ATOM 1635 C CA . GLY A 1 208 ? -41.134 -8.839 52.690 1.00 86.31 208 GLY A CA 1
ATOM 1636 C C . GLY A 1 208 ? -40.072 -9.813 53.227 1.00 86.31 208 GLY A C 1
ATOM 1637 O O . GLY A 1 208 ? -39.085 -10.092 52.550 1.00 86.31 208 GLY A O 1
ATOM 1638 N N . ASP A 1 209 ? -40.245 -10.304 54.459 1.00 85.56 209 ASP A N 1
ATOM 1639 C CA . ASP A 1 209 ? -39.272 -11.138 55.192 1.00 85.56 209 ASP A CA 1
ATOM 1640 C C . ASP A 1 209 ? -39.740 -12.584 55.456 1.00 85.56 209 ASP A C 1
ATOM 1642 O O . ASP A 1 209 ? -39.170 -13.292 56.288 1.00 85.56 209 ASP A O 1
ATOM 1646 N N . GLY A 1 210 ? -40.763 -13.043 54.730 1.00 82.81 210 GLY A N 1
ATOM 1647 C CA . GLY A 1 210 ? -41.296 -14.398 54.867 1.00 82.81 210 GLY A CA 1
ATOM 1648 C C . GLY A 1 210 ? -40.296 -15.497 54.460 1.00 82.81 210 GLY A C 1
ATOM 1649 O O . GLY A 1 210 ? -39.472 -15.287 53.568 1.00 82.81 210 GLY A O 1
ATOM 1650 N N . PRO A 1 211 ? -40.386 -16.705 55.050 1.00 81.62 211 PRO A N 1
ATOM 1651 C CA . PRO A 1 211 ? -39.459 -17.812 54.777 1.00 81.62 211 PRO A CA 1
ATOM 1652 C C . PRO A 1 211 ? -39.523 -18.331 53.330 1.00 81.62 211 PRO A C 1
ATOM 1654 O O . PRO A 1 211 ? -38.556 -18.905 52.840 1.00 81.62 211 PRO A O 1
ATOM 1657 N N . GLU A 1 212 ? -40.637 -18.104 52.630 1.00 88.12 212 GLU A N 1
ATOM 1658 C CA . GLU A 1 212 ? -40.836 -18.511 51.230 1.00 88.12 212 GLU A CA 1
ATOM 1659 C C . GLU A 1 212 ? -40.456 -17.416 50.217 1.00 88.12 212 GLU A C 1
ATOM 1661 O O . GLU A 1 212 ? -40.581 -17.608 49.004 1.00 88.12 212 GLU A O 1
ATOM 1666 N N . VAL A 1 213 ? -39.982 -16.256 50.687 1.00 91.44 213 VAL A N 1
ATOM 1667 C CA . VAL A 1 213 ? -39.599 -15.145 49.813 1.00 91.44 213 VAL A CA 1
ATOM 1668 C C . VAL A 1 213 ? -38.346 -15.508 49.023 1.00 91.44 213 VAL A C 1
ATOM 1670 O O . VAL A 1 213 ? -37.260 -15.700 49.574 1.00 91.44 213 VAL A O 1
ATOM 1673 N N . ARG A 1 214 ? -38.490 -15.538 47.696 1.00 95.44 214 ARG A N 1
ATOM 1674 C CA . ARG A 1 214 ? -37.380 -15.755 46.769 1.00 95.44 214 ARG A CA 1
ATOM 1675 C C . ARG A 1 214 ? -36.816 -14.425 46.280 1.00 95.44 214 ARG A C 1
ATOM 1677 O O . ARG A 1 214 ? -37.450 -13.720 45.492 1.00 95.44 214 ARG A O 1
ATOM 1684 N N . LEU A 1 215 ? -35.597 -14.120 46.709 1.00 96.56 215 LEU A N 1
ATOM 1685 C CA . LEU A 1 215 ? -34.850 -12.933 46.306 1.00 96.56 215 LEU A CA 1
ATOM 1686 C C . LEU A 1 215 ? -34.252 -13.106 44.899 1.00 96.56 215 LEU A C 1
ATOM 1688 O O . LEU A 1 215 ? -33.885 -14.205 44.470 1.00 96.56 215 LEU A O 1
ATOM 1692 N N . LYS A 1 216 ? -34.154 -11.998 44.166 1.00 98.06 216 LYS A N 1
ATOM 1693 C CA . LYS A 1 216 ? -33.375 -11.864 42.934 1.00 98.06 216 LYS A CA 1
ATOM 1694 C C . LYS A 1 216 ? -31.927 -11.547 43.288 1.00 98.06 216 LYS A C 1
ATOM 1696 O O . LYS A 1 216 ? -31.659 -10.742 44.179 1.00 98.06 216 LYS A O 1
ATOM 1701 N N . VAL A 1 217 ? -30.996 -12.144 42.548 1.00 97.81 217 VAL A N 1
ATOM 1702 C CA . VAL A 1 217 ? -29.571 -11.820 42.663 1.00 97.81 217 VAL A CA 1
ATOM 1703 C C . VAL A 1 217 ? -29.363 -10.370 42.230 1.00 97.81 217 VAL A C 1
ATOM 1705 O O . VAL A 1 217 ? -29.782 -9.971 41.144 1.00 97.81 217 VAL A O 1
ATOM 1708 N N . VAL A 1 218 ? -28.723 -9.583 43.089 1.00 98.00 218 VAL A N 1
ATOM 1709 C CA . VAL A 1 218 ? -28.401 -8.178 42.828 1.00 98.00 218 VAL A CA 1
ATOM 1710 C C . VAL A 1 218 ? -26.947 -8.099 42.381 1.00 98.00 218 VAL A C 1
ATOM 1712 O O . VAL A 1 218 ? -26.056 -8.519 43.118 1.00 98.00 218 VAL A O 1
ATOM 1715 N N . ARG A 1 219 ? -26.694 -7.569 41.181 1.00 97.88 219 ARG A N 1
ATOM 1716 C CA . ARG A 1 219 ? -25.329 -7.372 40.666 1.00 97.88 219 ARG A CA 1
ATOM 1717 C C . ARG A 1 219 ? -24.506 -6.445 41.563 1.00 97.88 219 ARG A C 1
ATOM 1719 O O . ARG A 1 219 ? -25.052 -5.599 42.277 1.00 97.88 219 ARG A O 1
ATOM 1726 N N . PHE A 1 220 ? -23.189 -6.585 41.492 1.00 97.62 220 PHE A N 1
ATOM 1727 C CA . PHE A 1 220 ? -22.250 -5.669 42.129 1.00 97.62 220 PHE A CA 1
ATOM 1728 C C . PHE A 1 220 ? -22.292 -4.259 41.501 1.00 97.62 220 PHE A C 1
ATOM 1730 O O . PHE A 1 220 ? -22.832 -4.088 40.404 1.00 97.62 220 PHE A O 1
ATOM 1737 N N . PRO A 1 221 ? -21.770 -3.219 42.191 1.00 94.75 221 PRO A N 1
ATOM 1738 C CA . PRO A 1 221 ? -21.729 -1.848 41.672 1.00 94.75 221 PRO A CA 1
ATOM 1739 C C . PRO A 1 221 ? -21.004 -1.692 40.331 1.00 94.75 2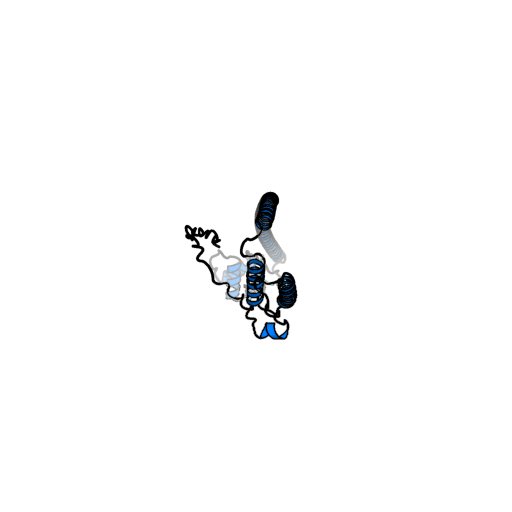21 PRO A C 1
ATOM 1741 O O . PRO A 1 221 ? -21.351 -0.798 39.565 1.00 94.75 221 PRO A O 1
ATOM 1744 N N . ASP A 1 222 ? -20.033 -2.559 40.053 1.00 94.12 222 ASP A N 1
ATOM 1745 C CA . ASP A 1 222 ? -19.270 -2.626 38.803 1.00 94.12 222 ASP A CA 1
ATOM 1746 C C . ASP A 1 222 ? -19.994 -3.408 37.682 1.00 94.12 222 ASP A C 1
ATOM 1748 O O . ASP A 1 222 ? -19.460 -3.578 36.586 1.00 94.12 222 ASP A O 1
ATOM 1752 N N . GLY A 1 223 ? -21.211 -3.900 37.947 1.00 95.62 223 GLY A N 1
ATOM 1753 C CA . GLY A 1 223 ? -21.999 -4.729 37.033 1.00 95.62 223 GLY A CA 1
ATOM 1754 C C . GLY A 1 223 ? -21.653 -6.220 37.057 1.00 95.62 223 GLY A C 1
ATOM 1755 O O . GLY A 1 223 ? -22.313 -7.006 36.361 1.00 95.62 223 GLY A O 1
ATOM 1756 N N . GLY A 1 224 ? -20.663 -6.628 37.858 1.00 96.31 224 GLY A N 1
ATOM 1757 C CA . GLY A 1 224 ? -20.281 -8.021 38.049 1.00 96.31 224 GLY A CA 1
ATOM 1758 C C . GLY A 1 224 ? -21.442 -8.859 38.585 1.00 96.31 224 GLY A C 1
ATOM 1759 O O . GLY A 1 224 ? -22.182 -8.436 39.478 1.00 96.31 224 GLY A O 1
ATOM 1760 N N . ASP A 1 225 ? -21.625 -10.053 38.024 1.00 97.12 225 ASP A N 1
ATOM 1761 C CA . ASP A 1 225 ? -22.551 -11.040 38.578 1.00 97.12 225 ASP A CA 1
ATOM 1762 C C . ASP A 1 225 ? -21.842 -11.770 39.731 1.00 97.12 225 ASP A C 1
ATOM 1764 O O . ASP A 1 225 ? -20.810 -12.405 39.490 1.00 97.12 225 ASP A O 1
ATOM 1768 N N . PRO A 1 226 ? -22.365 -11.712 40.970 1.00 97.94 226 PRO A N 1
ATOM 1769 C CA . PRO A 1 226 ? -21.733 -12.369 42.108 1.00 97.94 226 PRO A CA 1
ATOM 1770 C C . PRO A 1 226 ? -21.569 -13.878 41.931 1.00 97.94 226 PRO A C 1
ATOM 1772 O O . PRO A 1 226 ? -20.657 -14.466 42.504 1.00 97.94 226 PRO A O 1
ATOM 1775 N N . THR A 1 227 ? -22.451 -14.502 41.153 1.00 97.94 227 THR A N 1
ATOM 1776 C CA . THR A 1 227 ? -22.543 -15.959 41.002 1.00 97.94 227 THR A CA 1
ATOM 1777 C C . THR A 1 227 ? -21.718 -16.492 39.836 1.00 97.94 227 THR A C 1
ATOM 1779 O O . THR A 1 227 ? -21.392 -17.678 39.800 1.00 97.94 227 THR A O 1
ATOM 1782 N N . ALA A 1 228 ? -21.341 -15.623 38.897 1.00 97.81 228 ALA A N 1
ATOM 1783 C CA . ALA A 1 228 ? -20.527 -15.978 37.745 1.00 97.81 228 ALA A CA 1
ATOM 1784 C C . ALA A 1 228 ? -19.021 -15.798 38.038 1.00 97.81 228 ALA A C 1
ATOM 1786 O O . ALA A 1 228 ? -18.635 -15.107 38.990 1.00 97.81 228 ALA A O 1
ATOM 1787 N N . PRO A 1 229 ? -18.131 -16.382 37.214 1.00 96.38 229 PRO A N 1
ATOM 1788 C CA . PRO A 1 229 ? -16.714 -16.040 37.239 1.00 96.38 229 PRO A CA 1
ATOM 1789 C C . PRO A 1 229 ? -16.494 -14.526 37.047 1.00 96.38 229 PRO A C 1
ATOM 1791 O O . PRO A 1 229 ? -17.202 -13.910 36.249 1.00 96.38 229 PRO A O 1
ATOM 1794 N N . PRO A 1 230 ? -15.501 -13.918 37.723 1.00 96.38 230 PRO A N 1
ATOM 1795 C CA . PRO A 1 230 ? -14.478 -14.551 38.564 1.00 96.38 230 PRO A CA 1
ATOM 1796 C C . PRO A 1 230 ? -14.909 -14.801 40.021 1.00 96.38 230 PRO A C 1
ATOM 1798 O O . PRO A 1 230 ? -14.174 -15.455 40.760 1.00 96.38 230 PRO A O 1
ATOM 1801 N N . HIS A 1 231 ? -16.070 -14.295 40.445 1.00 96.81 231 HIS A N 1
ATOM 1802 C CA . HIS A 1 231 ? -16.466 -14.267 41.855 1.00 96.81 231 HIS A CA 1
ATOM 1803 C C . HIS A 1 231 ? -16.949 -15.629 42.366 1.00 96.81 231 HIS A C 1
ATOM 1805 O O . HIS A 1 231 ? -16.533 -16.039 43.447 1.00 96.81 231 HIS A O 1
ATOM 1811 N N . ASN A 1 232 ? -17.759 -16.343 41.571 1.00 97.81 232 ASN A N 1
ATOM 1812 C CA . ASN A 1 232 ? -18.279 -17.686 41.874 1.00 97.81 232 ASN A CA 1
ATOM 1813 C C . ASN A 1 232 ? -18.902 -17.813 43.282 1.00 97.81 232 ASN A C 1
ATOM 1815 O O . ASN A 1 232 ? -18.720 -18.829 43.956 1.00 97.81 232 ASN A O 1
ATOM 1819 N N . LEU A 1 233 ? -19.592 -16.775 43.759 1.00 98.00 233 LEU A N 1
ATOM 1820 C CA . LEU A 1 233 ? -20.176 -16.754 45.098 1.00 98.00 233 LEU A CA 1
ATOM 1821 C C . LEU A 1 233 ? -21.543 -17.464 45.129 1.00 98.00 233 LEU A C 1
ATOM 1823 O O . LEU A 1 233 ? -22.269 -17.445 44.128 1.00 98.00 233 LEU A O 1
ATOM 1827 N N . PRO A 1 234 ? -21.933 -18.070 46.268 1.00 98.06 234 PRO A N 1
ATOM 1828 C CA . PRO A 1 234 ? -23.230 -18.732 46.395 1.00 98.06 234 PRO A CA 1
ATOM 1829 C C . PRO A 1 234 ? -24.400 -17.750 46.212 1.00 98.06 234 PRO A C 1
ATOM 1831 O O . PRO A 1 234 ? -24.416 -16.709 46.862 1.00 98.06 234 PRO A O 1
ATOM 1834 N N . PRO A 1 235 ? -25.418 -18.066 45.391 1.00 98.00 235 PRO A N 1
ATOM 1835 C CA . PRO A 1 235 ? -26.503 -17.137 45.092 1.00 98.00 235 PRO A CA 1
ATOM 1836 C C . PRO A 1 235 ? -27.353 -16.806 46.330 1.00 98.00 235 PRO A C 1
ATOM 1838 O O . PRO A 1 235 ? -27.844 -17.697 47.022 1.00 98.00 235 PRO A O 1
ATOM 1841 N N . LEU A 1 236 ? -27.598 -15.512 46.556 1.00 96.88 236 LEU A N 1
ATOM 1842 C CA . LEU A 1 236 ? -28.413 -14.999 47.665 1.00 96.88 236 LEU A CA 1
ATOM 1843 C C . LEU A 1 236 ? -29.905 -15.013 47.306 1.00 96.88 236 LEU A C 1
ATOM 1845 O O . LEU A 1 236 ? -30.479 -13.985 46.949 1.00 96.88 236 LEU A O 1
ATOM 1849 N N . ILE A 1 237 ? -30.525 -16.193 47.344 1.00 96.38 237 ILE A N 1
ATOM 1850 C CA . ILE A 1 237 ? -31.933 -16.391 46.949 1.00 96.38 237 ILE A CA 1
ATOM 1851 C C . ILE A 1 237 ? -32.928 -16.300 48.113 1.00 96.38 237 ILE A C 1
ATOM 1853 O O . ILE A 1 237 ? -34.129 -16.246 47.863 1.00 96.38 237 ILE A O 1
ATOM 1857 N N . SER A 1 238 ? -32.458 -16.271 49.362 1.00 95.56 238 SER A N 1
ATOM 1858 C CA . SER A 1 238 ? -33.280 -16.070 50.566 1.00 95.56 238 SER A CA 1
ATOM 1859 C C . SER A 1 238 ? -32.452 -15.487 51.724 1.00 95.56 238 SER A C 1
ATOM 1861 O O . SER A 1 238 ? -31.220 -15.534 51.702 1.00 95.56 238 SER A O 1
ATOM 1863 N N . LEU A 1 239 ? -33.094 -14.977 52.780 1.00 93.81 239 LEU A N 1
ATOM 1864 C CA . LEU A 1 239 ? -32.380 -14.528 53.990 1.00 93.81 239 LEU A CA 1
ATOM 1865 C C . LEU A 1 239 ? -31.608 -15.669 54.672 1.00 93.81 239 LEU A C 1
ATOM 1867 O O . LEU A 1 239 ? -30.539 -15.452 55.242 1.00 93.81 239 LEU A O 1
ATOM 1871 N N . GLU A 1 240 ? -32.116 -16.897 54.574 1.00 94.44 240 GLU A N 1
ATOM 1872 C CA . GLU A 1 240 ? -31.448 -18.079 55.114 1.00 94.44 240 GLU A CA 1
ATOM 1873 C C . GLU A 1 240 ? -30.133 -18.362 54.382 1.00 94.44 240 GLU A C 1
ATOM 1875 O O . GLU A 1 240 ? -29.125 -18.644 55.030 1.00 94.44 240 GLU A O 1
ATOM 1880 N N . THR A 1 241 ? -30.097 -18.174 53.054 1.00 95.38 241 THR A N 1
ATOM 1881 C CA . THR A 1 241 ? -28.841 -18.298 52.297 1.00 95.38 241 THR A CA 1
ATOM 1882 C C . THR A 1 241 ? -27.788 -17.286 52.741 1.00 95.38 241 THR A C 1
ATOM 1884 O O . THR A 1 241 ? -26.618 -17.646 52.798 1.00 95.38 241 THR A O 1
ATOM 1887 N N . ILE A 1 242 ? -28.182 -16.068 53.140 1.00 95.19 242 ILE A N 1
ATOM 1888 C CA . ILE A 1 242 ? -27.256 -15.051 53.674 1.00 95.19 242 ILE A CA 1
ATOM 1889 C C . ILE A 1 242 ? -26.686 -15.503 55.023 1.00 95.19 242 ILE A C 1
ATOM 1891 O O . ILE A 1 242 ? -25.470 -15.481 55.215 1.00 95.19 242 ILE A O 1
ATOM 1895 N N . ARG A 1 243 ? -27.546 -15.960 55.947 1.00 94.62 243 ARG A N 1
ATOM 1896 C CA . ARG A 1 243 ? -27.112 -16.452 57.268 1.00 94.62 243 ARG A CA 1
ATOM 1897 C C . ARG A 1 243 ? -26.177 -17.654 57.151 1.00 94.62 243 ARG A C 1
ATOM 1899 O O . ARG A 1 243 ? -25.201 -17.728 57.895 1.00 94.62 243 ARG A O 1
ATOM 1906 N N . GLY A 1 244 ? -26.479 -18.555 56.214 1.00 95.62 244 GLY A N 1
ATOM 1907 C CA . GLY A 1 244 ? -25.744 -19.792 55.958 1.00 95.62 244 GLY A CA 1
ATOM 1908 C C . GLY A 1 244 ? -24.432 -19.630 55.186 1.00 95.62 244 GLY A C 1
ATOM 1909 O O . GLY A 1 244 ? -23.701 -20.610 55.045 1.00 95.62 244 GLY A O 1
ATOM 1910 N N . LEU A 1 245 ? -24.103 -18.430 54.693 1.00 97.38 245 LEU A N 1
ATOM 1911 C CA . LEU A 1 245 ? -22.795 -18.183 54.089 1.00 97.38 245 LEU A CA 1
ATOM 1912 C C . LEU A 1 245 ? -21.667 -18.394 55.109 1.00 97.38 245 LEU A C 1
ATOM 1914 O O . LEU A 1 245 ? -21.778 -18.023 56.278 1.00 97.38 245 LEU A O 1
ATOM 1918 N N . ASN A 1 246 ? -20.529 -18.907 54.645 1.00 97.44 246 ASN A N 1
ATOM 1919 C CA . ASN A 1 246 ? -19.309 -18.900 55.450 1.00 97.44 246 ASN A CA 1
ATOM 1920 C C . ASN A 1 246 ? -18.692 -17.482 55.508 1.00 97.44 246 ASN A C 1
ATOM 1922 O O . ASN A 1 246 ? -18.984 -16.611 54.684 1.00 97.44 246 ASN A O 1
ATOM 1926 N N . ASP A 1 247 ? -17.791 -17.252 56.465 1.00 96.81 247 ASP A N 1
ATOM 1927 C CA . ASP A 1 247 ? -17.171 -15.936 56.684 1.00 96.81 247 ASP A CA 1
ATOM 1928 C C . ASP A 1 247 ? -16.379 -15.406 55.485 1.00 96.81 247 ASP A C 1
ATOM 1930 O O . ASP A 1 247 ? -16.275 -14.187 55.306 1.00 96.81 247 ASP A O 1
ATOM 1934 N N . ARG A 1 248 ? -15.804 -16.307 54.679 1.00 97.19 248 ARG A N 1
ATOM 1935 C CA . ARG A 1 248 ? -15.054 -15.950 53.474 1.00 97.19 248 ARG A CA 1
ATOM 1936 C C . ARG A 1 248 ? -15.998 -15.374 52.424 1.00 97.19 248 ARG A C 1
ATOM 1938 O O . ARG A 1 248 ? -15.722 -14.294 51.913 1.00 97.19 248 ARG A O 1
ATOM 1945 N N . ASP A 1 249 ? -17.117 -16.038 52.162 1.00 98.12 249 ASP A N 1
ATOM 1946 C CA . ASP A 1 249 ? -18.100 -15.595 51.174 1.00 98.12 249 ASP A CA 1
ATOM 1947 C C . ASP A 1 249 ? -18.789 -14.307 51.625 1.00 98.12 249 ASP A C 1
ATOM 1949 O O . ASP A 1 249 ? -18.917 -13.376 50.830 1.00 98.12 249 ASP A O 1
ATOM 1953 N N . LYS A 1 250 ? -19.132 -14.184 52.918 1.00 97.88 250 LYS A N 1
ATOM 1954 C CA . LYS A 1 250 ? -19.645 -12.927 53.494 1.00 97.88 250 LYS A CA 1
ATOM 1955 C C . LYS A 1 250 ? -18.660 -11.780 53.292 1.00 97.88 250 LYS A C 1
ATOM 1957 O O . LYS A 1 250 ? -19.042 -10.692 52.865 1.00 97.88 250 LYS A O 1
ATOM 1962 N N . GLN A 1 251 ? -17.379 -12.019 53.576 1.00 97.12 251 GLN A N 1
ATOM 1963 C CA . GLN A 1 251 ? -16.333 -11.024 53.362 1.00 97.12 251 GLN A CA 1
ATOM 1964 C C . GLN A 1 251 ? -16.213 -10.639 51.884 1.00 97.12 251 GLN A C 1
ATOM 1966 O O . GLN A 1 251 ? -16.074 -9.454 51.588 1.00 97.12 251 GLN A O 1
ATOM 1971 N N . SER A 1 252 ? -16.274 -11.611 50.972 1.00 97.56 252 SER A N 1
ATOM 1972 C CA . SER A 1 252 ? -16.228 -11.359 49.533 1.00 97.56 252 SER A CA 1
ATOM 1973 C C . SER A 1 252 ? -17.435 -10.557 49.054 1.00 97.56 252 SER A C 1
ATOM 1975 O O . SER A 1 252 ? -17.254 -9.586 48.326 1.00 97.56 252 SER A O 1
ATOM 1977 N N . TYR A 1 253 ? -18.649 -10.886 49.495 1.00 98.25 253 TYR A N 1
ATOM 1978 C CA . TYR A 1 253 ? -19.842 -10.103 49.171 1.00 98.25 253 TYR A CA 1
ATOM 1979 C C . TYR A 1 253 ? -19.725 -8.654 49.642 1.00 98.25 253 TYR A C 1
ATOM 1981 O O . TYR A 1 253 ? -19.928 -7.734 48.852 1.00 98.25 253 TYR A O 1
ATOM 1989 N N . VAL A 1 254 ? -19.348 -8.441 50.905 1.00 97.81 254 VAL A N 1
ATOM 1990 C CA . VAL A 1 254 ? -19.183 -7.092 51.461 1.00 97.81 254 VAL A CA 1
ATOM 1991 C C . VAL A 1 254 ? -18.106 -6.311 50.712 1.00 97.81 254 VAL A C 1
ATOM 1993 O O . VAL A 1 254 ? -18.347 -5.167 50.347 1.00 97.81 254 VAL A O 1
ATOM 1996 N N . ALA A 1 255 ? -16.952 -6.925 50.438 1.00 97.50 255 ALA A N 1
ATOM 1997 C CA . ALA A 1 255 ? -15.856 -6.261 49.736 1.00 97.50 255 ALA A CA 1
ATOM 1998 C C . ALA A 1 255 ? -16.238 -5.820 48.313 1.00 97.50 255 ALA A C 1
ATOM 2000 O O . ALA A 1 255 ? -15.776 -4.780 47.863 1.00 97.50 255 ALA A O 1
ATOM 2001 N N . ASN A 1 256 ? -17.089 -6.574 47.611 1.00 97.75 256 ASN A N 1
ATOM 2002 C CA . ASN A 1 256 ? -17.521 -6.200 46.260 1.00 97.75 256 ASN A CA 1
ATOM 2003 C C . ASN A 1 256 ? -18.700 -5.210 46.267 1.00 97.75 256 ASN A C 1
ATOM 2005 O O . ASN A 1 256 ? -18.767 -4.336 45.408 1.00 97.75 256 ASN A O 1
ATOM 2009 N N . TYR A 1 257 ? -19.625 -5.289 47.233 1.00 97.69 257 TYR A N 1
ATOM 2010 C CA . TYR A 1 257 ? -20.704 -4.296 47.350 1.00 97.69 257 TYR A CA 1
ATOM 2011 C C . TYR A 1 257 ? -20.233 -2.946 47.900 1.00 97.69 257 TYR A C 1
ATOM 2013 O O . TYR A 1 257 ? -20.821 -1.920 47.551 1.00 97.69 257 TYR A O 1
ATOM 2021 N N . TYR A 1 258 ? -19.197 -2.955 48.740 1.00 97.25 258 TYR A N 1
ATOM 2022 C CA . TYR A 1 258 ? -18.662 -1.792 49.443 1.00 97.25 258 TYR A CA 1
ATOM 2023 C C . TYR A 1 258 ? -17.125 -1.747 49.334 1.00 97.25 258 TYR A C 1
ATOM 2025 O O . TYR A 1 258 ? -16.439 -1.924 50.343 1.00 97.25 258 TYR A O 1
ATOM 2033 N N . PRO A 1 259 ? -16.566 -1.523 48.129 1.00 96.12 259 PRO A N 1
ATOM 2034 C CA . PRO A 1 259 ? -15.119 -1.601 47.895 1.00 96.12 259 PRO A CA 1
ATOM 2035 C C . PRO A 1 259 ? -14.306 -0.587 48.709 1.00 96.12 259 PRO A C 1
ATOM 2037 O O . PRO A 1 259 ? -13.180 -0.882 49.102 1.00 96.12 259 PRO A O 1
ATOM 2040 N N . ASP A 1 260 ? -14.892 0.571 49.017 1.00 96.19 260 ASP A N 1
ATOM 2041 C CA . ASP A 1 260 ? -14.223 1.649 49.755 1.00 96.19 260 ASP A CA 1
ATOM 2042 C C . ASP A 1 260 ? -14.464 1.590 51.274 1.00 96.19 260 ASP A C 1
ATOM 2044 O O . ASP A 1 260 ? -13.922 2.400 52.028 1.00 96.19 260 ASP A O 1
ATOM 2048 N N . ALA A 1 261 ? -15.300 0.660 51.749 1.00 94.19 261 ALA A N 1
ATOM 2049 C CA . ALA A 1 261 ? -15.621 0.566 53.167 1.00 94.19 261 ALA A CA 1
ATOM 2050 C C . ALA A 1 261 ? -14.537 -0.215 53.935 1.00 94.19 261 ALA A C 1
ATOM 2052 O O . ALA A 1 261 ? -14.058 -1.251 53.461 1.00 94.19 261 ALA A O 1
ATOM 2053 N N . PRO A 1 262 ? -14.169 0.215 55.159 1.00 95.06 262 PRO A N 1
ATOM 2054 C CA . PRO A 1 262 ? -13.296 -0.576 56.014 1.00 95.06 262 PRO A CA 1
ATOM 2055 C C . PRO A 1 262 ? -13.948 -1.924 56.322 1.00 95.06 262 PRO A C 1
ATOM 2057 O O . PRO A 1 262 ? -15.170 -2.035 56.422 1.00 95.06 262 PRO A O 1
ATOM 2060 N N . ARG A 1 263 ? -13.120 -2.960 56.499 1.00 95.06 263 ARG A N 1
ATOM 2061 C CA . ARG A 1 263 ? -13.597 -4.320 56.758 1.00 95.06 263 ARG A CA 1
ATOM 2062 C C . ARG A 1 263 ? -14.486 -4.346 58.013 1.00 95.06 263 ARG A C 1
ATOM 2064 O O . ARG A 1 263 ? -13.956 -4.153 59.109 1.00 95.06 263 ARG A O 1
ATOM 2071 N N . PRO A 1 264 ? -15.789 -4.651 57.891 1.00 93.94 264 PRO A N 1
ATOM 2072 C CA . PRO A 1 264 ? -16.679 -4.619 59.038 1.00 93.94 264 PRO A CA 1
ATOM 2073 C C . PRO A 1 264 ? -16.503 -5.865 59.926 1.00 93.94 264 PRO A C 1
ATOM 2075 O O . PRO A 1 264 ? -16.055 -6.931 59.450 1.00 93.94 264 PRO A O 1
ATOM 2078 N N . PRO A 1 265 ? -16.881 -5.760 61.214 1.00 95.31 265 PRO A N 1
ATOM 2079 C CA . PRO A 1 265 ? -16.998 -6.896 62.122 1.00 95.31 265 PRO A CA 1
ATOM 2080 C C . PRO A 1 265 ? -17.887 -7.999 61.540 1.00 95.31 265 PRO A C 1
ATOM 2082 O O . PRO A 1 265 ? -18.827 -7.728 60.797 1.00 95.31 265 PRO A O 1
ATOM 2085 N N . VAL A 1 266 ? -17.615 -9.258 61.900 1.00 91.12 266 VAL A N 1
ATOM 2086 C CA . VAL A 1 266 ? -18.343 -10.429 61.368 1.00 91.12 266 VAL A CA 1
ATOM 2087 C C . VAL A 1 266 ? -19.857 -10.300 61.575 1.00 91.12 266 VAL A C 1
ATOM 2089 O O . VAL A 1 266 ? -20.616 -10.537 60.641 1.00 91.12 266 VAL A O 1
ATOM 2092 N N . LEU A 1 267 ? -20.277 -9.833 62.755 1.00 91.06 267 LEU A N 1
ATOM 2093 C CA . LEU A 1 267 ? -21.686 -9.664 63.134 1.00 91.06 267 LEU A CA 1
ATOM 2094 C C . LEU A 1 267 ? -22.441 -8.610 62.302 1.00 91.06 267 LEU A C 1
ATOM 2096 O O . LEU A 1 267 ? -23.667 -8.618 62.279 1.00 91.06 267 LEU A O 1
ATOM 2100 N N . GLU A 1 268 ? -21.739 -7.701 61.622 1.00 95.50 268 GLU A N 1
ATOM 2101 C CA . GLU A 1 268 ? -22.361 -6.644 60.812 1.00 95.50 268 GLU A CA 1
ATOM 2102 C C . GLU A 1 268 ? -22.473 -7.012 59.327 1.00 95.50 268 GLU A C 1
ATOM 2104 O O . GLU A 1 268 ? -23.235 -6.385 58.589 1.00 95.50 268 GLU A O 1
ATOM 2109 N N . ARG A 1 269 ? -21.750 -8.046 58.871 1.00 96.12 269 ARG A N 1
ATOM 2110 C CA . ARG A 1 269 ? -21.688 -8.415 57.447 1.00 96.12 269 ARG A CA 1
ATOM 2111 C C . ARG A 1 269 ? -23.044 -8.831 56.898 1.00 96.12 269 ARG A C 1
ATOM 2113 O O . ARG A 1 269 ? -23.394 -8.404 55.805 1.00 96.12 269 ARG A O 1
ATOM 2120 N N . ASP A 1 270 ? -23.820 -9.593 57.662 1.00 96.38 270 ASP A N 1
ATOM 2121 C CA . ASP A 1 270 ? -25.136 -10.082 57.229 1.00 96.38 270 ASP A CA 1
ATOM 2122 C C . ASP A 1 270 ? -26.100 -8.922 56.966 1.00 96.38 270 ASP A C 1
ATOM 2124 O O . ASP A 1 270 ? -26.773 -8.884 55.935 1.00 96.38 270 ASP A O 1
ATOM 2128 N N . LYS A 1 271 ? -26.082 -7.919 57.851 1.00 95.69 271 LYS A N 1
ATOM 2129 C CA . LYS A 1 271 ? -26.888 -6.699 57.720 1.00 95.69 271 LYS A CA 1
ATOM 2130 C C . LYS A 1 271 ? -26.464 -5.869 56.514 1.00 95.69 271 LYS A C 1
ATOM 2132 O O . LYS A 1 271 ? -27.327 -5.411 55.770 1.00 95.69 271 LYS A O 1
ATOM 2137 N N . LEU A 1 272 ? -25.158 -5.714 56.291 1.00 96.69 272 LEU A N 1
ATOM 2138 C CA . LEU A 1 272 ? -24.627 -4.998 55.128 1.00 96.69 272 LEU A CA 1
ATOM 2139 C C . LEU A 1 272 ? -24.963 -5.709 53.812 1.00 96.69 272 LEU A C 1
ATOM 2141 O O . LEU A 1 272 ? -25.365 -5.058 52.853 1.00 96.69 272 LEU A O 1
ATOM 2145 N N . ILE A 1 273 ? -24.860 -7.040 53.761 1.00 97.19 273 ILE A N 1
ATOM 2146 C CA . ILE A 1 273 ? -25.235 -7.825 52.577 1.00 97.19 273 ILE A CA 1
ATOM 2147 C C . ILE A 1 273 ? -26.734 -7.681 52.303 1.00 97.19 273 ILE A C 1
ATOM 2149 O O . ILE A 1 273 ? -27.112 -7.356 51.178 1.00 97.19 273 ILE A O 1
ATOM 2153 N N . ALA A 1 274 ? -27.586 -7.859 53.319 1.00 96.19 274 ALA A N 1
ATOM 2154 C CA . ALA A 1 274 ? -29.029 -7.682 53.173 1.00 96.19 274 ALA A CA 1
ATOM 2155 C C . ALA A 1 274 ? -29.390 -6.273 52.692 1.00 96.19 274 ALA A C 1
ATOM 2157 O O . ALA A 1 274 ? -30.162 -6.127 51.745 1.00 96.19 274 ALA A O 1
ATOM 2158 N N . GLN A 1 275 ? -28.763 -5.244 53.267 1.00 96.44 275 GLN A N 1
ATOM 2159 C CA . GLN A 1 275 ? -28.944 -3.861 52.839 1.00 96.44 275 GLN A CA 1
ATOM 2160 C C . GLN A 1 275 ? -28.536 -3.652 51.372 1.00 96.44 275 GLN A C 1
ATOM 2162 O O . GLN A 1 275 ? -29.286 -3.031 50.618 1.00 96.44 275 GLN A O 1
ATOM 2167 N N . ALA A 1 276 ? -27.387 -4.187 50.946 1.00 96.94 276 ALA A N 1
ATOM 2168 C CA . ALA A 1 276 ? -26.886 -4.047 49.579 1.00 96.94 276 ALA A CA 1
ATOM 2169 C C . ALA A 1 276 ? -27.815 -4.668 48.526 1.00 96.94 276 ALA A C 1
ATOM 2171 O O . ALA A 1 276 ? -27.922 -4.136 47.416 1.00 96.94 276 ALA A O 1
ATOM 2172 N N . ILE A 1 277 ? -28.489 -5.770 48.873 1.00 97.50 277 ILE A N 1
ATOM 2173 C CA . ILE A 1 277 ? -29.418 -6.475 47.979 1.00 97.50 277 ILE A CA 1
ATOM 2174 C C . ILE A 1 277 ? -30.880 -6.033 48.141 1.00 97.50 277 ILE A C 1
ATOM 2176 O O . ILE A 1 277 ? -31.761 -6.608 47.504 1.00 97.50 277 ILE A O 1
ATOM 2180 N N . GLY A 1 278 ? -31.152 -5.035 48.988 1.00 96.06 278 GLY A N 1
ATOM 2181 C CA . GLY A 1 278 ? -32.497 -4.516 49.243 1.00 96.06 278 GLY A CA 1
ATOM 2182 C C . GLY A 1 278 ? -33.380 -5.401 50.129 1.00 96.06 278 GLY A C 1
ATOM 2183 O O . GLY A 1 278 ? -34.580 -5.166 50.187 1.00 96.06 278 GLY A O 1
ATOM 2184 N N . ALA A 1 279 ? -32.825 -6.394 50.823 1.00 95.56 279 ALA A N 1
ATOM 2185 C CA . ALA A 1 279 ? -33.561 -7.225 51.774 1.00 95.56 279 ALA A CA 1
ATOM 2186 C C . ALA A 1 279 ? -33.679 -6.532 53.155 1.00 95.56 279 ALA A C 1
ATOM 2188 O O . ALA A 1 279 ? -32.793 -5.759 53.534 1.00 95.56 279 ALA A O 1
ATOM 2189 N N . PRO A 1 280 ? -34.755 -6.774 53.929 1.00 91.31 280 PRO A N 1
ATOM 2190 C CA . PRO A 1 280 ? -34.952 -6.146 55.238 1.00 91.31 280 PRO A CA 1
ATOM 2191 C C . PRO A 1 280 ? -33.876 -6.603 56.251 1.00 91.31 280 PRO A C 1
ATOM 2193 O O . PRO A 1 280 ? -33.785 -7.793 56.548 1.00 91.31 280 PRO A O 1
ATOM 2196 N N . PRO A 1 281 ? -33.060 -5.686 56.817 1.00 86.50 281 PRO A N 1
ATOM 2197 C CA . PRO A 1 281 ? -31.899 -6.056 57.635 1.00 86.50 281 PRO A CA 1
ATOM 2198 C C . PRO A 1 281 ? -32.246 -6.419 59.085 1.00 86.50 281 PRO A C 1
ATOM 2200 O O . PRO A 1 281 ? -31.426 -7.012 59.776 1.00 86.50 281 PRO A O 1
ATOM 2203 N N . TYR A 1 282 ? -33.432 -6.043 59.572 1.00 83.00 282 TYR A N 1
ATOM 2204 C CA . TYR A 1 282 ? -33.854 -6.293 60.959 1.00 83.00 282 TYR A CA 1
ATOM 2205 C C . TYR A 1 282 ? -34.226 -7.747 61.220 1.00 83.00 282 TYR A C 1
ATOM 2207 O O . TYR A 1 282 ? -34.274 -8.177 62.368 1.00 83.00 282 TYR A O 1
ATOM 2215 N N . SER A 1 283 ? -34.469 -8.491 60.148 1.00 72.44 283 SER A N 1
ATOM 2216 C CA . SER A 1 283 ? -34.765 -9.908 60.208 1.00 72.44 283 SER A CA 1
ATOM 2217 C C . SER A 1 283 ? -33.479 -10.742 60.264 1.00 72.44 283 SER A C 1
ATOM 2219 O O . SER A 1 283 ? -33.590 -11.952 60.156 1.00 72.44 283 SER A O 1
ATOM 2221 N N . LEU A 1 284 ? -32.275 -10.161 60.412 1.00 70.38 284 LEU A N 1
ATOM 2222 C CA . LEU A 1 284 ? -30.982 -10.867 60.478 1.00 70.38 284 LEU A CA 1
ATOM 2223 C C . LEU A 1 284 ? -30.219 -10.626 61.785 1.00 70.38 284 LEU A C 1
ATOM 2225 O O . LEU A 1 284 ? -30.130 -9.461 62.245 1.00 70.38 284 LEU A O 1
#

InterPro domains:
  IPR013902 Mug135-like, C-terminal domain [PF08593] (202-279)

Organism: NCBI:txid201217

Secondary structure (DSSP, 8-state):
--------------------------------PPPP---HHHHTT-PPPPPP-SSSPPHHHHHHHHHHHHHHHHHHHTT-S-HHHHHHHHHHHHHHHHHHTTT---HHHHHHHHHHHHHHHHHHHHHHHHHHHHHHHHHHHHHHHHHHHHHHHHHHHHHHHHHHHHHHHHHHHHHHHHHHHHHHHHHHHHHHHHHHHHHHHHHHHHT-S-TT--PPPPPPTTS--TTSTTT-PPP--SHHHHHTS-HHHHHHHHHHH-TTS----HHHHHHHHHHHTT--GGG-

pLDDT: mean 87.17, std 17.1, range [36.47, 98.69]

Foldseek 3Di:
DDDDDDDDPDDDDPPDDDDDDPDDDDPDPDDQQDWFDFDPQVVVQAPTFDGAPDFLRDPVSLVSLVVRLVSQVVCVVVVRGDPVSSVRSVVSSVVSVCRNVVNPDDVVVVVVVVVVVVVVVVVVVVVVVVVVVVVVVVVVVVVVVVVVVVVVVVVVVVVVVVVVVVVVVVVVVVVVVVVVVVVVVVVVLLVVLVVQQVVQLVQQLPQAQDPPQFGDQHAFNVSHRCCDPPNVADGCGHLVVLVPDDQVSLQSLLCRNPVPDDRDDSVCSSLSNCVSRNHDSVSD

Radius of gyration: 59.38 Å; chains: 1; bounding box: 105×45×139 Å